Protein AF-0000000073537445 (afdb_homodimer)

pLDDT: mean 94.48, std 10.82, range [37.53, 98.94]

Solvent-accessible surface area (backbone atoms only — not comparable to full-atom values): 15632 Å² total; per-residue (Å²): 126,64,75,89,55,52,42,41,47,33,34,35,30,49,38,26,35,49,96,57,65,27,28,45,33,27,27,32,39,55,90,80,52,46,60,16,29,34,51,49,47,45,70,51,54,57,85,55,47,69,46,54,40,46,40,50,30,30,32,61,44,26,63,41,74,64,49,81,53,37,85,68,52,71,49,76,43,71,43,94,90,66,53,33,35,39,36,39,32,30,33,30,38,32,59,69,82,64,69,76,40,62,63,42,62,82,46,28,79,36,74,44,78,38,49,54,91,46,38,81,76,74,40,70,53,53,31,64,69,56,47,52,48,72,72,42,89,75,65,96,61,88,130,126,63,74,88,57,53,43,42,49,32,36,36,30,49,38,26,34,47,97,57,64,27,29,46,34,28,28,33,39,55,90,79,51,47,59,17,28,34,52,48,48,46,69,50,53,57,82,56,47,70,47,57,41,45,42,50,29,32,34,60,45,25,62,44,74,63,48,80,52,37,85,68,51,72,50,76,43,70,44,94,91,65,52,35,36,37,36,37,32,30,33,30,38,33,61,69,82,64,71,78,40,63,64,40,62,83,45,28,80,36,75,43,78,38,50,55,91,46,37,81,76,75,40,70,52,52,30,64,69,54,48,51,48,70,71,42,89,74,65,96,59,89,130

Foldseek 3Di:
DPPVQDAFEKEFEFEAEPPAQWTKWFAWPDDPRHQAIGGFITGDDPPDDSVRRRQVRQCQAWVFGWDPKDWFDWDWDQDPVRHTYIYTYIYTYGYNPDGTDGNPVNTTVDMDIDRPLCCVPPGPPHDPRVVVVNVDPGDPDDD/DPPVQDAFEKEFEFEAEPPAQWTKWFAWPDDPRHQAIGGFITGDDPPDDSVRRRQVRQCQAWVFGWDPKDWFDWDWDQDPVRHTYIYTYIYTYGYNPDGTDGNPVNTTVDMDIDRPLCCVPPGPPHDPRVVVVNVDPGDPDDD

Nearest PDB structures (foldseek):
  5gp0-assembly1_I  TM=9.012E-01  e=2.745E-15  Arabidopsis thaliana
  5wy6-assembly1_A  TM=8.910E-01  e=3.681E-15  Arabidopsis thaliana
  1sjy-assembly1_A-2  TM=8.350E-01  e=7.219E-09  Deinococcus radiodurans
  1sz3-assembly1_B  TM=7.879E-01  e=6.808E-09  Deinococcus radiodurans
  1su2-assembly1_B  TM=7.812E-01  e=1.224E-08  Deinococcus radiodurans

Organism: NCBI:txid2649997

InterPro domains:
  IPR000086 NUDIX hydrolase domain [PF00293] (8-122)
  IPR000086 NUDIX hydrolase domain [PS51462] (6-136)
  IPR015797 NUDIX hydrolase-like domain superfamily [SSF55811] (5-125)
  IPR020084 NUDIX hydrolase, conserved site [PS00893] (42-63)
  IPR020476 NUDIX hydrolase [PR00502] (37-51)
  IPR020476 NUDIX hydrolase [PR00502] (51-66)

Sequence (286 aa):
MSATERPLVGVGVLVFKEGTQQCLVGQRKGSHGGGEWALPGGHLEHGESFEECAAREVLEEAGLQLAAPQFAYAVNSVFPSGAHYVTVFVRAEVPADAQPLNCEPHKCEGWEWVEYDSIPEQCQPLFMPLAKLLDSPYRPFPQMSATERPLVGVGVLVFKEGTQQCLVGQRKGSHGGGEWALPGGHLEHGESFEECAAREVLEEAGLQLAAPQFAYAVNSVFPSGAHYVTVFVRAEVPADAQPLNCEPHKCEGWEWVEYDSIPEQCQPLFMPLAKLLDSPYRPFPQ

Structure (mmCIF, N/CA/C/O backbone):
data_AF-0000000073537445-model_v1
#
loop_
_entity.id
_entity.type
_entity.pdbx_description
1 polymer 'Nudix hydrolase domain-containing protein'
#
loop_
_atom_site.group_PDB
_atom_site.id
_atom_site.type_symbol
_atom_site.label_atom_id
_atom_site.label_alt_id
_atom_site.label_comp_id
_atom_site.label_asym_id
_atom_site.label_entity_id
_atom_site.label_seq_id
_atom_site.pdbx_PDB_ins_code
_atom_site.Cartn_x
_atom_site.Cartn_y
_atom_site.Cartn_z
_atom_site.occupancy
_atom_site.B_iso_or_equiv
_atom_site.auth_seq_id
_atom_site.auth_comp_id
_atom_site.auth_asym_id
_atom_site.auth_atom_id
_atom_site.pdbx_PDB_model_num
ATOM 1 N N . MET A 1 1 ? 20.125 8.617 3.939 1 37.84 1 MET A N 1
ATOM 2 C CA . MET A 1 1 ? 20 7.203 4.281 1 37.84 1 MET A CA 1
ATOM 3 C C . MET A 1 1 ? 20.469 6.32 3.131 1 37.84 1 MET A C 1
ATOM 5 O O . MET A 1 1 ? 20.266 6.656 1.963 1 37.84 1 MET A O 1
ATOM 9 N N . SER A 1 2 ? 21.375 5.637 3.182 1 39.75 2 SER A N 1
ATOM 10 C CA . SER A 1 2 ? 21.891 4.801 2.1 1 39.75 2 SER A CA 1
ATOM 11 C C . SER A 1 2 ? 20.766 4.008 1.438 1 39.75 2 SER A C 1
ATOM 13 O O . SER A 1 2 ? 19.766 3.68 2.082 1 39.75 2 SER A O 1
ATOM 15 N N . ALA A 1 3 ? 20.703 4.09 0.124 1 47.19 3 ALA A N 1
ATOM 16 C CA . ALA A 1 3 ? 19.828 3.301 -0.734 1 47.19 3 ALA A CA 1
ATOM 17 C C . ALA A 1 3 ? 19.547 1.928 -0.128 1 47.19 3 ALA A C 1
ATOM 19 O O . ALA A 1 3 ? 18.484 1.352 -0.335 1 47.19 3 ALA A O 1
ATOM 20 N N . THR A 1 4 ? 20.484 1.396 0.577 1 54.41 4 THR A N 1
ATOM 21 C CA . THR A 1 4 ? 20.531 0.057 1.151 1 54.41 4 THR A CA 1
ATOM 22 C C . THR A 1 4 ? 19.547 -0.062 2.314 1 54.41 4 THR A C 1
ATOM 24 O O . THR A 1 4 ? 19.25 -1.168 2.771 1 54.41 4 THR A O 1
ATOM 27 N N . GLU A 1 5 ? 18.844 1.11 2.723 1 79.31 5 GLU A N 1
ATOM 28 C CA . GLU A 1 5 ? 18.109 0.948 3.979 1 79.31 5 GLU A CA 1
ATOM 29 C C . GLU A 1 5 ? 16.656 1.39 3.832 1 79.31 5 GLU A C 1
ATOM 31 O O . GLU A 1 5 ? 16.109 2.006 4.742 1 79.31 5 GLU A O 1
ATOM 36 N N . ARG A 1 6 ? 16.109 1.104 2.588 1 90 6 ARG A N 1
ATOM 37 C CA . ARG A 1 6 ? 14.695 1.471 2.453 1 90 6 ARG A CA 1
ATOM 38 C C . ARG A 1 6 ? 13.844 0.248 2.141 1 90 6 ARG A C 1
ATOM 40 O O . ARG A 1 6 ? 14.312 -0.705 1.517 1 90 6 ARG A O 1
ATOM 47 N N . PRO A 1 7 ? 12.562 0.335 2.531 1 96.5 7 PRO A N 1
ATOM 48 C CA . PRO A 1 7 ? 11.68 -0.785 2.195 1 96.5 7 PRO A CA 1
ATOM 49 C C . PRO A 1 7 ? 11.531 -0.986 0.689 1 96.5 7 PRO A C 1
ATOM 51 O O . PRO A 1 7 ? 11.523 -0.014 -0.069 1 96.5 7 PRO A O 1
ATOM 54 N N . LEU A 1 8 ? 11.461 -2.217 0.311 1 96.44 8 LEU A N 1
ATOM 55 C CA . LEU A 1 8 ? 11.148 -2.584 -1.065 1 96.44 8 LEU A CA 1
ATOM 56 C C . LEU A 1 8 ? 9.641 -2.715 -1.262 1 96.44 8 LEU A C 1
ATOM 58 O O . LEU A 1 8 ? 8.898 -2.859 -0.291 1 96.44 8 LEU A O 1
ATOM 62 N N . VAL A 1 9 ? 9.211 -2.646 -2.521 1 98.44 9 VAL A N 1
ATOM 63 C CA . VAL A 1 9 ? 7.789 -2.779 -2.822 1 98.44 9 VAL A CA 1
ATOM 64 C C . VAL A 1 9 ? 7.562 -4.012 -3.695 1 98.44 9 VAL A C 1
ATOM 66 O O . VAL A 1 9 ? 8.172 -4.152 -4.758 1 98.44 9 VAL A O 1
ATOM 69 N N . GLY A 1 10 ? 6.75 -4.922 -3.232 1 98.31 10 GLY A N 1
ATOM 70 C CA . GLY A 1 10 ? 6.27 -6.047 -4.016 1 98.31 10 GLY A CA 1
ATOM 71 C C . GLY A 1 10 ? 4.789 -5.957 -4.34 1 98.31 10 GLY A C 1
ATOM 72 O O . GLY A 1 10 ? 4.039 -5.258 -3.654 1 98.31 10 GLY A O 1
ATOM 73 N N . VAL A 1 11 ? 4.406 -6.648 -5.379 1 98.88 11 VAL A N 1
ATOM 74 C CA . VAL A 1 11 ? 3 -6.77 -5.75 1 98.88 11 VAL A CA 1
ATOM 75 C C . VAL A 1 11 ? 2.59 -8.242 -5.746 1 98.88 11 VAL A C 1
ATOM 77 O O . VAL A 1 11 ? 3.258 -9.078 -6.352 1 98.88 11 VAL A O 1
ATOM 80 N N . GLY A 1 12 ? 1.653 -8.609 -4.934 1 98.88 12 GLY A N 1
ATOM 81 C CA . GLY A 1 12 ? 0.979 -9.891 -4.98 1 98.88 12 GLY A CA 1
ATOM 82 C C . GLY A 1 12 ? -0.387 -9.828 -5.633 1 98.88 12 GLY A C 1
ATOM 83 O O . GLY A 1 12 ? -1.13 -8.867 -5.438 1 98.88 12 GLY A O 1
ATOM 84 N N . VAL A 1 13 ? -0.73 -10.812 -6.387 1 98.94 13 VAL A N 1
ATOM 85 C CA . VAL A 1 13 ? -1.938 -10.703 -7.199 1 98.94 13 VAL A CA 1
ATOM 86 C C . VAL A 1 13 ? -2.938 -11.781 -6.785 1 98.94 13 VAL A C 1
ATOM 88 O O . VAL A 1 13 ? -2.65 -12.977 -6.887 1 98.94 13 VAL A O 1
ATOM 91 N N . LEU A 1 14 ? -4.066 -11.375 -6.309 1 98.88 14 LEU A N 1
ATOM 92 C CA . LEU A 1 14 ? -5.219 -12.25 -6.098 1 98.88 14 LEU A CA 1
ATOM 93 C C . LEU A 1 14 ? -5.953 -12.508 -7.41 1 98.88 14 LEU A C 1
ATOM 95 O O . LEU A 1 14 ? -6.777 -11.695 -7.836 1 98.88 14 LEU A O 1
ATOM 99 N N . VAL A 1 15 ? -5.652 -13.609 -8.016 1 98.88 15 VAL A N 1
ATOM 100 C CA . VAL A 1 15 ? -6.32 -13.992 -9.25 1 98.88 15 VAL A CA 1
ATOM 101 C C . VAL A 1 15 ? -7.488 -14.922 -8.938 1 98.88 15 VAL A C 1
ATOM 103 O O . VAL A 1 15 ? -7.293 -16.016 -8.422 1 98.88 15 VAL A O 1
ATOM 106 N N . PHE A 1 16 ? -8.648 -14.484 -9.336 1 98.56 16 PHE A N 1
ATOM 107 C CA . PHE A 1 16 ? -9.844 -15.281 -9.078 1 98.56 16 PHE A CA 1
ATOM 108 C C . PHE A 1 16 ? -10.414 -15.836 -10.375 1 98.56 16 PHE A C 1
ATOM 110 O O . PHE A 1 16 ? -10.414 -15.156 -11.406 1 98.56 16 PHE A O 1
ATOM 117 N N . LYS A 1 17 ? -10.867 -17.016 -10.25 1 97.06 17 LYS A N 1
ATOM 118 C CA . LYS A 1 17 ? -11.625 -17.625 -11.336 1 97.06 17 LYS A CA 1
ATOM 119 C C . LYS A 1 17 ? -13.047 -17.062 -11.398 1 97.06 17 LYS A C 1
ATOM 121 O O . LYS A 1 17 ? -13.781 -17.125 -10.406 1 97.06 17 LYS A O 1
ATOM 126 N N . GLU A 1 18 ? -13.375 -16.562 -12.586 1 96.38 18 GLU A N 1
ATOM 127 C CA . GLU A 1 18 ? -14.688 -15.945 -12.75 1 96.38 18 GLU A CA 1
ATOM 128 C C . GLU A 1 18 ? -15.805 -16.875 -12.297 1 96.38 18 GLU A C 1
ATOM 130 O O . GLU A 1 18 ? -15.797 -18.062 -12.625 1 96.38 18 GLU A O 1
ATOM 135 N N . GLY A 1 19 ? -16.75 -16.281 -11.508 1 95.5 19 GLY A N 1
ATOM 136 C CA . GLY A 1 19 ? -17.906 -17.031 -11.07 1 95.5 19 GLY A CA 1
ATOM 137 C C . GLY A 1 19 ? -17.641 -17.891 -9.844 1 95.5 19 GLY A C 1
ATOM 138 O O . GLY A 1 19 ? -18.531 -18.609 -9.383 1 95.5 19 GLY A O 1
ATOM 139 N N . THR A 1 20 ? -16.422 -17.875 -9.336 1 96.88 20 THR A N 1
ATOM 140 C CA . THR A 1 20 ? -16.078 -18.656 -8.156 1 96.88 20 THR A CA 1
ATOM 141 C C . THR A 1 20 ? -15.359 -17.781 -7.129 1 96.88 20 THR A C 1
ATOM 143 O O . THR A 1 20 ? -15.148 -16.594 -7.359 1 96.88 20 THR A O 1
ATOM 146 N N . GLN A 1 21 ? -15.062 -18.344 -6.008 1 97.88 21 GLN A N 1
ATOM 147 C CA . GLN A 1 21 ? -14.25 -17.688 -4.988 1 97.88 21 GLN A CA 1
ATOM 148 C C . GLN A 1 21 ? -12.875 -18.344 -4.871 1 97.88 21 GLN A C 1
ATOM 150 O O . GLN A 1 21 ? -12.242 -18.297 -3.816 1 97.88 21 GLN A O 1
ATOM 155 N N . GLN A 1 22 ? -12.531 -19.078 -5.918 1 98.31 22 GLN A N 1
ATOM 156 C CA . GLN A 1 22 ? -11.234 -19.75 -5.953 1 98.31 22 GLN A CA 1
ATOM 157 C C . GLN A 1 22 ? -10.125 -18.797 -6.352 1 98.31 22 GLN A C 1
ATOM 159 O O . GLN A 1 22 ? -10.258 -18.047 -7.328 1 98.31 22 GLN A O 1
ATOM 164 N N . CYS A 1 23 ? -9.086 -18.828 -5.648 1 98.75 23 CYS A N 1
ATOM 165 C CA . CYS A 1 23 ? -7.922 -17.969 -5.852 1 98.75 23 CYS A CA 1
ATOM 166 C C . CYS A 1 23 ? -6.715 -18.781 -6.281 1 98.75 23 CYS A C 1
ATOM 168 O O . CYS A 1 23 ? -6.512 -19.906 -5.801 1 98.75 23 CYS A O 1
ATOM 170 N N . LEU A 1 24 ? -5.918 -18.234 -7.168 1 98.88 24 LEU A N 1
ATOM 171 C CA . LEU A 1 24 ? -4.723 -18.906 -7.66 1 98.88 24 LEU A CA 1
ATOM 172 C C . LEU A 1 24 ? -3.584 -18.797 -6.652 1 98.88 24 LEU A C 1
ATOM 174 O O . LEU A 1 24 ? -3.182 -17.688 -6.277 1 98.88 24 LEU A O 1
ATOM 178 N N . VAL A 1 25 ? -3.111 -19.922 -6.16 1 98.81 25 VAL A N 1
ATOM 179 C CA . VAL A 1 25 ? -1.973 -19.953 -5.25 1 98.81 25 VAL A CA 1
ATOM 180 C C . VAL A 1 25 ? -0.969 -21 -5.703 1 98.81 25 VAL A C 1
ATOM 182 O O . VAL A 1 25 ? -1.324 -21.938 -6.43 1 98.81 25 VAL A O 1
ATOM 185 N N . GLY A 1 26 ? 0.282 -20.766 -5.387 1 98.19 26 GLY A N 1
ATOM 186 C CA . GLY A 1 26 ? 1.356 -21.703 -5.684 1 98.19 26 GLY A CA 1
ATOM 187 C C . GLY A 1 26 ? 2.381 -21.812 -4.57 1 98.19 26 GLY A C 1
ATOM 188 O O . GLY A 1 26 ? 2.402 -20.984 -3.656 1 98.19 26 GLY A O 1
ATOM 189 N N . GLN A 1 27 ? 3.182 -22.844 -4.641 1 96.94 27 GLN A N 1
ATOM 190 C CA . GLN A 1 27 ? 4.23 -23.047 -3.646 1 96.94 27 GLN A CA 1
ATOM 191 C C . GLN A 1 27 ? 5.586 -22.594 -4.18 1 96.94 27 GLN A C 1
ATOM 193 O O . GLN A 1 27 ? 6.012 -23.031 -5.25 1 96.94 27 GLN A O 1
ATOM 198 N N . ARG A 1 28 ? 6.18 -21.672 -3.381 1 96 28 ARG A N 1
ATOM 199 C CA . ARG A 1 28 ? 7.504 -21.172 -3.74 1 96 28 ARG A CA 1
ATOM 200 C C . ARG A 1 28 ? 8.547 -22.281 -3.674 1 96 28 ARG A C 1
ATOM 202 O O . ARG A 1 28 ? 8.461 -23.172 -2.82 1 96 28 ARG A O 1
ATOM 209 N N . LYS A 1 29 ? 9.586 -22.125 -4.594 1 92.44 29 LYS A N 1
ATOM 210 C CA . LYS A 1 29 ? 10.773 -22.969 -4.547 1 92.44 29 LYS A CA 1
ATOM 211 C C . LYS A 1 29 ? 12 -22.172 -4.109 1 92.44 29 LYS A C 1
ATOM 213 O O . LYS A 1 29 ? 12.047 -20.953 -4.281 1 92.44 29 LYS A O 1
ATOM 218 N N . GLY A 1 30 ? 12.93 -22.891 -3.453 1 77.81 30 GLY A N 1
ATOM 219 C CA . GLY A 1 30 ? 14.219 -22.297 -3.16 1 77.81 30 GLY A CA 1
ATOM 220 C C . GLY A 1 30 ? 14.406 -21.984 -1.688 1 77.81 30 GLY A C 1
ATOM 221 O O . GLY A 1 30 ? 13.609 -22.391 -0.85 1 77.81 30 GLY A O 1
ATOM 222 N N . SER A 1 31 ? 15.539 -21.359 -1.471 1 61.44 31 SER A N 1
ATOM 223 C CA . SER A 1 31 ? 16.078 -21.203 -0.121 1 61.44 31 SER A CA 1
ATOM 224 C C . SER A 1 31 ? 15.25 -20.203 0.687 1 61.44 31 SER A C 1
ATOM 226 O O . SER A 1 31 ? 15.148 -20.328 1.909 1 61.44 31 SER A O 1
ATOM 228 N N . HIS A 1 32 ? 14.703 -19.281 -0.038 1 61.44 32 HIS A N 1
ATOM 229 C CA . HIS A 1 32 ? 13.953 -18.297 0.727 1 61.44 32 HIS A CA 1
ATOM 230 C C . HIS A 1 32 ? 12.453 -18.531 0.614 1 61.44 32 HIS A C 1
ATOM 232 O O . HIS A 1 32 ? 11.844 -18.203 -0.41 1 61.44 32 HIS A O 1
ATOM 238 N N . GLY A 1 33 ? 11.961 -19.312 1.509 1 64.38 33 GLY A N 1
ATOM 239 C CA . GLY A 1 33 ? 10.531 -19.578 1.586 1 64.38 33 GLY A CA 1
ATOM 240 C C . GLY A 1 33 ? 10.133 -20.875 0.908 1 64.38 33 GLY A C 1
ATOM 241 O O . GLY A 1 33 ? 9.016 -21 0.411 1 64.38 33 GLY A O 1
ATOM 242 N N . GLY A 1 34 ? 11.172 -21.562 0.655 1 78.88 34 GLY A N 1
ATOM 243 C CA . GLY A 1 34 ? 10.867 -22.859 0.056 1 78.88 34 GLY A CA 1
ATOM 244 C C . GLY A 1 34 ? 9.734 -23.578 0.757 1 78.88 34 GLY A C 1
ATOM 245 O O . GLY A 1 34 ? 9.672 -23.594 1.988 1 78.88 34 GLY A O 1
ATOM 246 N N . GLY A 1 35 ? 8.688 -23.969 -0.147 1 92.06 35 GLY A N 1
ATOM 247 C CA . GLY A 1 35 ? 7.551 -24.719 0.354 1 92.06 35 GLY A CA 1
ATOM 248 C C . GLY A 1 35 ? 6.402 -23.844 0.797 1 92.06 35 GLY A C 1
ATOM 249 O O . GLY A 1 35 ? 5.289 -24.328 1.018 1 92.06 35 GLY A O 1
ATOM 250 N N . GLU A 1 36 ? 6.66 -22.531 0.902 1 96.5 36 GLU A N 1
ATOM 251 C CA . GLU A 1 36 ? 5.605 -21.625 1.352 1 96.5 36 GLU A CA 1
ATOM 252 C C . GLU A 1 36 ? 4.621 -21.328 0.227 1 96.5 36 GLU A C 1
ATOM 254 O O . GLU A 1 36 ? 5.02 -21.156 -0.926 1 96.5 36 GLU A O 1
ATOM 259 N N . TRP A 1 37 ? 3.369 -21.312 0.591 1 98.25 37 TRP A N 1
ATOM 260 C CA . TRP A 1 37 ? 2.32 -20.938 -0.358 1 98.25 37 TRP A CA 1
ATOM 261 C C . TRP A 1 37 ? 2.252 -19.438 -0.542 1 98.25 37 TRP A C 1
ATOM 263 O O . TRP A 1 37 ? 2.299 -18.672 0.433 1 98.25 37 TRP A O 1
ATOM 273 N N . ALA A 1 38 ? 2.203 -19.047 -1.814 1 98.19 38 ALA A N 1
ATOM 274 C CA . ALA A 1 38 ? 2.209 -17.625 -2.148 1 98.19 38 ALA A CA 1
ATOM 275 C C . ALA A 1 38 ? 1.304 -17.344 -3.344 1 98.19 38 ALA A C 1
ATOM 277 O O . ALA A 1 38 ? 0.831 -18.266 -4.008 1 98.19 38 ALA A O 1
ATOM 278 N N . LEU A 1 39 ? 1.024 -16.109 -3.566 1 98.81 39 LEU A N 1
ATOM 279 C CA . LEU A 1 39 ? 0.362 -15.625 -4.77 1 98.81 39 LEU A CA 1
ATOM 280 C C . LEU A 1 39 ? 1.378 -15.336 -5.871 1 98.81 39 LEU A C 1
ATOM 282 O O . LEU A 1 39 ? 2.557 -15.109 -5.59 1 98.81 39 LEU A O 1
ATOM 286 N N . PRO A 1 40 ? 0.943 -15.414 -7.141 1 98.75 40 PRO A N 1
ATOM 287 C CA . PRO A 1 40 ? 1.828 -14.828 -8.148 1 98.75 40 PRO A CA 1
ATOM 288 C C . PRO A 1 40 ? 2.145 -13.359 -7.867 1 98.75 40 PRO A C 1
ATOM 290 O O . PRO A 1 40 ? 1.324 -12.648 -7.281 1 98.75 40 PRO A O 1
ATOM 293 N N . GLY A 1 41 ? 3.26 -12.945 -8.25 1 98.5 41 GLY A N 1
ATOM 294 C CA . GLY A 1 41 ? 3.658 -11.562 -8 1 98.5 41 GLY A CA 1
ATOM 295 C C . GLY A 1 41 ? 5.152 -11.344 -8.141 1 98.5 41 GLY A C 1
ATOM 296 O O . GLY A 1 41 ? 5.879 -12.234 -8.578 1 98.5 41 GLY A O 1
ATOM 297 N N . GLY A 1 42 ? 5.629 -10.156 -7.832 1 98 42 GLY A N 1
ATOM 298 C CA . GLY A 1 42 ? 7.023 -9.75 -7.938 1 98 42 GLY A CA 1
ATOM 299 C 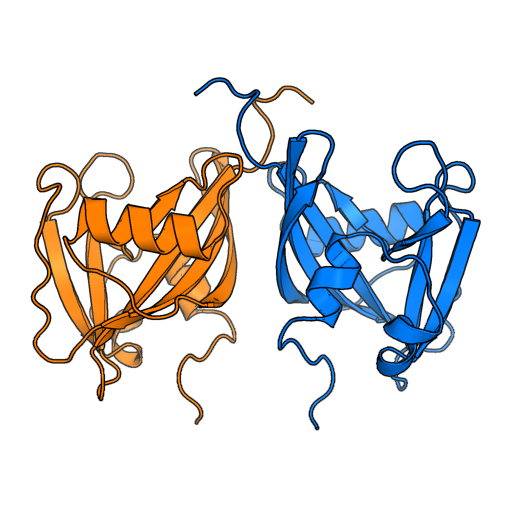C . GLY A 1 42 ? 7.254 -8.297 -7.562 1 98 42 GLY A C 1
ATOM 300 O O . GLY A 1 42 ? 6.348 -7.629 -7.062 1 98 42 GLY A O 1
ATOM 301 N N . HIS A 1 43 ? 8.391 -7.879 -7.785 1 98.06 43 HIS A N 1
ATOM 302 C CA . HIS A 1 43 ? 8.75 -6.512 -7.441 1 98.06 43 HIS A CA 1
ATOM 303 C C . HIS A 1 43 ? 8.078 -5.512 -8.375 1 98.06 43 HIS A C 1
ATOM 305 O O . HIS A 1 43 ? 7.992 -5.742 -9.586 1 98.06 43 HIS A O 1
ATOM 311 N N . LEU A 1 44 ? 7.648 -4.391 -7.797 1 98.38 44 LEU A N 1
ATOM 312 C CA . LEU A 1 44 ? 7.184 -3.252 -8.586 1 98.38 44 LEU A CA 1
ATOM 313 C C . LEU A 1 44 ? 8.359 -2.535 -9.242 1 98.38 44 LEU A C 1
ATOM 315 O O . LEU A 1 44 ? 9.297 -2.117 -8.562 1 98.38 44 LEU A O 1
ATOM 319 N N . GLU A 1 45 ? 8.336 -2.43 -10.547 1 97.38 45 GLU A N 1
ATOM 320 C CA . GLU A 1 45 ? 9.398 -1.731 -11.266 1 97.38 45 GLU A CA 1
ATOM 321 C C . GLU A 1 45 ? 9.125 -0.233 -11.344 1 97.38 45 GLU A C 1
ATOM 323 O O . GLU A 1 45 ? 7.965 0.192 -11.312 1 97.38 45 GLU A O 1
ATOM 328 N N . HIS A 1 46 ? 10.156 0.45 -11.461 1 97.12 46 HIS A N 1
ATOM 329 C CA . HIS A 1 46 ? 10.031 1.9 -11.539 1 97.12 46 HIS A CA 1
ATOM 330 C C . HIS A 1 46 ? 9.125 2.309 -12.695 1 97.12 46 HIS A C 1
ATOM 332 O O . HIS A 1 46 ? 9.273 1.81 -13.812 1 97.12 46 HIS A O 1
ATOM 338 N N . GLY A 1 47 ? 8.164 3.227 -12.414 1 97.12 47 GLY A N 1
ATOM 339 C CA . GLY A 1 47 ? 7.297 3.785 -13.438 1 97.12 47 GLY A CA 1
ATOM 340 C C . GLY A 1 47 ? 6.055 2.953 -13.688 1 97.12 47 GLY A C 1
ATOM 341 O O . GLY A 1 47 ? 5.133 3.396 -14.375 1 97.12 47 GLY A O 1
ATOM 342 N N . GLU A 1 48 ? 5.953 1.771 -13.094 1 97.44 48 GLU A N 1
ATOM 343 C CA . GLU A 1 48 ? 4.82 0.869 -13.289 1 97.44 48 GLU A CA 1
ATOM 344 C C . GLU A 1 48 ? 3.674 1.213 -12.344 1 97.44 48 GLU A C 1
ATOM 346 O O . GLU A 1 48 ? 3.904 1.59 -11.188 1 97.44 48 GLU A O 1
ATOM 351 N N . SER A 1 49 ? 2.447 1.118 -12.875 1 98.12 49 SER A N 1
ATOM 352 C CA . SER A 1 49 ? 1.301 1.1 -11.969 1 98.12 49 SER A CA 1
ATOM 353 C C . SER A 1 49 ? 1.162 -0.254 -11.281 1 98.12 49 SER A C 1
ATOM 355 O O . SER A 1 49 ? 1.799 -1.229 -11.68 1 98.12 49 SER A O 1
ATOM 357 N N . PHE A 1 50 ? 0.374 -0.328 -10.234 1 98.75 50 PHE A N 1
ATOM 358 C CA . PHE A 1 50 ? 0.079 -1.604 -9.594 1 98.75 50 PHE A CA 1
ATOM 359 C C . PHE A 1 50 ? -0.492 -2.596 -10.602 1 98.75 50 PHE A C 1
ATOM 361 O O . PHE A 1 50 ? -0.089 -3.76 -10.633 1 98.75 50 PHE A O 1
ATOM 368 N N . GLU A 1 51 ? -1.401 -2.088 -11.43 1 98.62 51 GLU A N 1
ATOM 369 C CA . GLU A 1 51 ? -2.111 -2.914 -12.398 1 98.62 51 GLU A CA 1
ATOM 370 C C . GLU A 1 51 ? -1.16 -3.461 -13.461 1 98.62 51 GLU A C 1
ATOM 372 O O . GLU A 1 51 ? -1.245 -4.633 -13.828 1 98.62 51 GLU A O 1
ATOM 377 N N . GLU A 1 52 ? -0.302 -2.605 -13.961 1 98.31 52 GLU A N 1
ATOM 378 C CA . GLU A 1 52 ? 0.687 -3.029 -14.953 1 98.31 52 GLU A CA 1
ATOM 379 C C . GLU A 1 52 ? 1.605 -4.105 -14.383 1 98.31 52 GLU A C 1
ATOM 381 O O . GLU A 1 52 ? 1.906 -5.094 -15.062 1 98.31 52 GLU A O 1
ATOM 386 N N . CYS A 1 53 ? 2.096 -3.91 -13.164 1 98.56 53 CYS A N 1
ATOM 387 C CA . CYS A 1 53 ? 2.951 -4.895 -12.516 1 98.56 53 CYS A CA 1
ATOM 388 C C . CYS A 1 53 ? 2.219 -6.219 -12.336 1 98.56 53 CYS A C 1
ATOM 390 O O . CYS A 1 53 ? 2.768 -7.285 -12.633 1 98.56 53 CYS A O 1
ATOM 392 N N . ALA A 1 54 ? 0.942 -6.152 -11.852 1 98.88 54 ALA A N 1
ATOM 393 C CA . ALA A 1 54 ? 0.135 -7.352 -11.664 1 98.88 54 ALA A CA 1
ATOM 394 C C . ALA A 1 54 ? -0.002 -8.141 -12.961 1 98.88 54 ALA A C 1
ATOM 396 O O . ALA A 1 54 ? 0.24 -9.344 -12.992 1 98.88 54 ALA A O 1
ATOM 397 N N . ALA A 1 55 ? -0.361 -7.398 -14 1 98.69 55 ALA A N 1
ATOM 398 C CA . ALA A 1 55 ? -0.55 -8.039 -15.305 1 98.69 55 ALA A CA 1
ATOM 399 C C . ALA A 1 55 ? 0.748 -8.672 -15.797 1 98.69 55 ALA A C 1
ATOM 401 O O . ALA A 1 55 ? 0.747 -9.805 -16.281 1 98.69 55 ALA A O 1
ATOM 402 N N . ARG A 1 56 ? 1.854 -7.938 -15.703 1 98.62 56 ARG A N 1
ATOM 403 C CA . ARG A 1 56 ? 3.15 -8.43 -16.156 1 98.62 56 ARG A CA 1
ATOM 404 C C . ARG A 1 56 ? 3.561 -9.68 -15.375 1 98.62 56 ARG A C 1
ATOM 406 O O . ARG A 1 56 ? 3.918 -10.695 -15.977 1 98.62 56 ARG A O 1
ATOM 413 N N . GLU A 1 57 ? 3.51 -9.664 -14.062 1 98.69 57 GLU A N 1
ATOM 414 C CA . GLU A 1 57 ? 3.973 -10.758 -13.211 1 98.69 57 GLU A CA 1
ATOM 415 C C . GLU A 1 57 ? 3.129 -12.008 -13.422 1 98.69 57 GLU A C 1
ATOM 417 O O . GLU A 1 57 ? 3.658 -13.125 -13.453 1 98.69 57 GLU A O 1
ATOM 422 N N . VAL A 1 58 ? 1.788 -11.898 -13.539 1 98.88 58 VAL A N 1
ATOM 423 C CA . VAL A 1 58 ? 0.913 -13.055 -13.695 1 98.88 58 VAL A CA 1
ATOM 424 C C . VAL A 1 58 ? 1.136 -13.688 -15.07 1 98.88 58 VAL A C 1
ATOM 426 O O . VAL A 1 58 ? 1.146 -14.914 -15.195 1 98.88 58 VAL A O 1
ATOM 429 N N . LEU A 1 59 ? 1.337 -12.805 -16.047 1 98.75 59 LEU A N 1
ATOM 430 C CA . LEU A 1 59 ? 1.655 -13.336 -17.375 1 98.75 59 LEU A CA 1
ATOM 431 C C . LEU A 1 59 ? 2.982 -14.086 -17.344 1 98.75 59 LEU A C 1
ATOM 433 O O . LEU A 1 59 ? 3.08 -15.195 -17.875 1 98.75 59 LEU A O 1
ATOM 437 N N . GLU A 1 60 ? 3.992 -13.516 -16.75 1 98.69 60 GLU A N 1
ATOM 438 C CA . GLU A 1 60 ? 5.332 -14.086 -16.703 1 98.69 60 GLU A CA 1
ATOM 439 C C . GLU A 1 60 ? 5.336 -15.391 -15.898 1 98.69 60 GLU A C 1
ATOM 441 O O . GLU A 1 60 ? 6.027 -16.344 -16.266 1 98.69 60 GLU A O 1
ATOM 446 N N . GLU A 1 61 ? 4.594 -15.508 -14.836 1 98.69 61 GLU A N 1
ATOM 447 C CA . GLU A 1 61 ? 4.73 -16.609 -13.898 1 98.69 61 GLU A CA 1
ATOM 448 C C . GLU A 1 61 ? 3.684 -17.703 -14.164 1 98.69 61 GLU A C 1
ATOM 450 O O . GLU A 1 61 ? 3.932 -18.875 -13.93 1 98.69 61 GLU A O 1
ATOM 455 N N . ALA A 1 62 ? 2.438 -17.344 -14.648 1 98.75 62 ALA A N 1
ATOM 456 C CA . ALA A 1 62 ? 1.335 -18.297 -14.711 1 98.75 62 ALA A CA 1
ATOM 457 C C . ALA A 1 62 ? 0.71 -18.328 -16.094 1 98.75 62 ALA A C 1
ATOM 459 O O . ALA A 1 62 ? -0.24 -19.062 -16.344 1 98.75 62 ALA A O 1
ATOM 460 N N . GLY A 1 63 ? 1.15 -17.422 -17.016 1 98.69 63 GLY A N 1
ATOM 461 C CA . GLY A 1 63 ? 0.688 -17.422 -18.406 1 98.69 63 GLY A CA 1
ATOM 462 C C . GLY A 1 63 ? -0.739 -16.922 -18.547 1 98.69 63 GLY A C 1
ATOM 463 O O . GLY A 1 63 ? -1.42 -17.266 -19.516 1 98.69 63 GLY A O 1
ATOM 464 N N . LEU A 1 64 ? -1.223 -16.203 -17.594 1 98.69 64 LEU A N 1
ATOM 465 C CA . LEU A 1 64 ? -2.604 -15.742 -17.625 1 98.69 64 LEU A CA 1
ATOM 466 C C . LEU A 1 64 ? -2.666 -14.242 -17.922 1 98.69 64 LEU A C 1
ATOM 468 O O . LEU A 1 64 ? -1.818 -13.484 -17.453 1 98.69 64 LEU A O 1
ATOM 472 N N . GLN A 1 65 ? -3.697 -13.852 -18.625 1 97.81 65 GLN A N 1
ATOM 473 C CA . GLN A 1 65 ? -3.996 -12.445 -18.859 1 97.81 65 GLN A CA 1
ATOM 474 C C . GLN A 1 65 ? -5.094 -11.953 -17.922 1 97.81 65 GLN A C 1
ATOM 476 O O . GLN A 1 65 ? -6.145 -12.586 -17.797 1 97.81 65 GLN A O 1
ATOM 481 N N . LEU A 1 66 ? -4.836 -10.891 -17.281 1 97.5 66 LEU A N 1
ATOM 482 C CA . LEU A 1 66 ? -5.781 -10.359 -16.312 1 97.5 66 LEU A CA 1
ATOM 483 C C . LEU A 1 66 ? -6.742 -9.375 -16.969 1 97.5 66 LEU A C 1
ATOM 485 O O . LEU A 1 66 ? -6.348 -8.609 -17.844 1 97.5 66 LEU A O 1
ATOM 489 N N . ALA A 1 67 ? -7.926 -9.469 -16.438 1 88.88 67 ALA A N 1
ATOM 490 C CA . ALA A 1 67 ? -8.93 -8.484 -16.828 1 88.88 67 ALA A CA 1
ATOM 491 C C . ALA A 1 67 ? -9.109 -7.43 -15.734 1 88.88 67 ALA A C 1
ATOM 493 O O . ALA A 1 67 ? -9.422 -7.758 -14.594 1 88.88 67 ALA A O 1
ATOM 494 N N . ALA A 1 68 ? -8.852 -6.141 -15.984 1 92.81 68 ALA A N 1
ATOM 495 C CA . ALA A 1 68 ? -9.188 -4.984 -15.148 1 92.81 68 ALA A CA 1
ATOM 496 C C . ALA A 1 68 ? -8.617 -5.133 -13.75 1 92.81 68 ALA A C 1
ATOM 498 O O . ALA A 1 68 ? -9.352 -5.109 -12.758 1 92.81 68 ALA A O 1
ATOM 499 N N . PRO A 1 69 ? -7.332 -5.426 -13.539 1 98.06 69 PRO A N 1
ATOM 500 C CA . PRO A 1 69 ? -6.746 -5.488 -12.195 1 98.06 69 PRO A CA 1
ATOM 501 C C . PRO A 1 69 ? -7.02 -4.23 -11.375 1 98.06 69 PRO A C 1
ATOM 503 O O . PRO A 1 69 ? -7.07 -3.129 -11.922 1 98.06 69 PRO A O 1
ATOM 506 N N . GLN A 1 70 ? -7.254 -4.414 -10.078 1 97.75 70 GLN A N 1
ATOM 507 C CA . GLN A 1 70 ? -7.539 -3.291 -9.188 1 97.75 70 GLN A CA 1
ATOM 508 C C . GLN A 1 70 ? -6.82 -3.455 -7.852 1 97.75 70 GLN A C 1
ATOM 510 O O . GLN A 1 70 ? -6.656 -4.574 -7.359 1 97.75 70 GLN A O 1
ATOM 515 N N . PHE A 1 71 ? -6.539 -2.389 -7.281 1 98.75 71 PHE A N 1
ATOM 516 C CA . PHE A 1 71 ? -5.949 -2.395 -5.949 1 98.75 71 PHE A CA 1
ATOM 517 C C . PHE A 1 71 ? -6.867 -3.102 -4.957 1 98.75 71 PHE A C 1
ATOM 519 O O . PHE A 1 71 ? -8.086 -2.916 -4.984 1 98.75 71 PHE A O 1
ATOM 526 N N . ALA A 1 72 ? -6.258 -3.912 -4.105 1 98.56 72 ALA A N 1
ATOM 527 C CA . ALA A 1 72 ? -7.031 -4.637 -3.098 1 98.56 72 ALA A CA 1
ATOM 528 C C . ALA A 1 72 ? -6.637 -4.203 -1.688 1 98.56 72 ALA A C 1
ATOM 530 O O . ALA A 1 72 ? -7.48 -3.744 -0.916 1 98.56 72 ALA A O 1
ATOM 531 N N . TYR A 1 73 ? -5.395 -4.32 -1.311 1 98.75 73 TYR A N 1
ATOM 532 C CA . TYR A 1 73 ? -4.898 -4.105 0.045 1 98.75 73 TYR A CA 1
ATOM 533 C C . TYR A 1 73 ? -3.381 -3.975 0.056 1 98.75 73 TYR A C 1
ATOM 535 O O . TYR A 1 73 ? -2.729 -4.16 -0.974 1 98.75 73 TYR A O 1
ATOM 543 N N . ALA A 1 74 ? -2.777 -3.6 1.159 1 98.94 74 ALA A N 1
ATOM 544 C CA . ALA A 1 74 ? -1.325 -3.611 1.317 1 98.94 74 ALA A CA 1
ATOM 545 C C . ALA A 1 74 ? -0.931 -4.023 2.732 1 98.94 74 ALA A C 1
ATOM 547 O O . ALA A 1 74 ? -1.655 -3.742 3.691 1 98.94 74 ALA A O 1
ATOM 548 N N . VAL A 1 75 ? 0.178 -4.699 2.812 1 98.88 75 VAL A N 1
ATOM 549 C CA . VAL A 1 75 ? 0.684 -5.105 4.121 1 98.88 75 VAL A CA 1
ATOM 550 C C . VAL A 1 75 ? 2.158 -4.73 4.242 1 98.88 75 VAL A C 1
ATOM 552 O O . VAL A 1 75 ? 2.828 -4.48 3.238 1 98.88 75 VAL A O 1
ATOM 555 N N . ASN A 1 76 ? 2.607 -4.617 5.43 1 98.75 76 ASN A N 1
ATOM 556 C CA . ASN A 1 76 ? 3.982 -4.352 5.844 1 98.75 76 ASN A CA 1
ATOM 557 C C . ASN A 1 76 ? 4.66 -5.609 6.379 1 98.75 76 ASN A C 1
ATOM 559 O O . ASN A 1 76 ? 4.188 -6.207 7.352 1 98.75 76 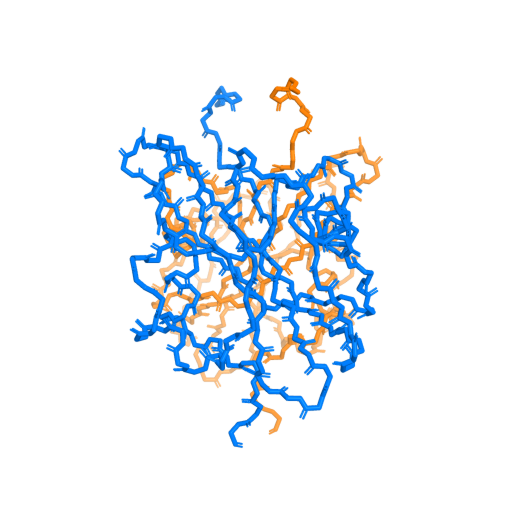ASN A O 1
ATOM 563 N N . SER A 1 77 ? 5.793 -6.004 5.773 1 98.06 77 SER A N 1
ATOM 564 C CA . SER A 1 77 ? 6.465 -7.227 6.203 1 98.06 77 SER A CA 1
ATOM 565 C C . SER A 1 77 ? 7.953 -6.984 6.445 1 98.06 77 SER A C 1
ATOM 567 O O . SER A 1 77 ? 8.68 -6.586 5.531 1 98.06 77 SER A O 1
ATOM 569 N N . VAL A 1 78 ? 8.391 -7.23 7.617 1 96.88 78 VAL A N 1
ATOM 570 C CA . VAL A 1 78 ? 9.812 -7.309 7.941 1 96.88 78 VAL A CA 1
ATOM 571 C C . VAL A 1 78 ? 10.211 -8.766 8.164 1 96.88 78 VAL A C 1
ATOM 573 O O . VAL A 1 78 ? 9.805 -9.383 9.156 1 96.88 78 VAL A O 1
ATOM 576 N N . PHE A 1 79 ? 11.023 -9.266 7.301 1 95.06 79 PHE A N 1
ATOM 577 C CA . PHE A 1 79 ? 11.438 -10.664 7.348 1 95.06 79 PHE A CA 1
ATOM 578 C C . PHE A 1 79 ? 12.547 -10.867 8.367 1 95.06 79 PHE A C 1
ATOM 580 O O . PHE A 1 79 ? 13.297 -9.938 8.664 1 95.06 79 PHE A O 1
ATOM 587 N N . PRO A 1 80 ? 12.664 -12.086 8.867 1 91.94 80 PRO A N 1
ATOM 588 C CA . PRO A 1 80 ? 13.742 -12.375 9.812 1 91.94 80 PRO A CA 1
ATOM 589 C C . PRO A 1 80 ? 15.125 -12.047 9.242 1 91.94 80 PRO A C 1
ATOM 591 O O . PRO A 1 80 ? 16.047 -11.703 10 1 91.94 80 PRO A O 1
ATOM 594 N N . SER A 1 81 ? 15.344 -12.109 7.973 1 90.81 81 SER A N 1
ATOM 595 C CA . SER A 1 81 ? 16.609 -11.797 7.305 1 90.81 81 SER A CA 1
ATOM 596 C C . SER A 1 81 ? 16.938 -10.312 7.414 1 90.81 81 SER A C 1
ATOM 598 O O . SER A 1 81 ? 18.062 -9.898 7.145 1 90.81 81 SER A O 1
ATOM 600 N N . GLY A 1 82 ? 15.852 -9.547 7.777 1 92.75 82 GLY A N 1
ATOM 601 C CA . GLY A 1 82 ? 16.047 -8.109 7.852 1 92.75 82 GLY A CA 1
ATOM 602 C C . GLY A 1 82 ? 15.453 -7.363 6.668 1 92.75 82 GLY A C 1
ATOM 603 O O . GLY A 1 82 ? 15.352 -6.137 6.691 1 92.75 82 GLY A O 1
ATOM 604 N N . ALA A 1 83 ? 15.086 -8.133 5.645 1 94.88 83 ALA A N 1
ATOM 605 C CA . ALA A 1 83 ? 14.469 -7.492 4.484 1 94.88 83 ALA A CA 1
ATOM 606 C C . ALA A 1 83 ? 13.117 -6.883 4.852 1 94.88 83 ALA A C 1
ATOM 608 O O . ALA A 1 83 ? 12.344 -7.48 5.602 1 94.88 83 ALA A O 1
ATOM 609 N N . HIS A 1 84 ? 12.812 -5.738 4.355 1 97.5 84 HIS A N 1
ATOM 610 C CA . HIS A 1 84 ? 11.562 -5.031 4.598 1 97.5 84 HIS A CA 1
ATOM 611 C C . HIS A 1 84 ? 10.797 -4.793 3.297 1 97.5 84 HIS A C 1
ATOM 613 O O . HIS A 1 84 ? 11.32 -4.164 2.375 1 97.5 84 HIS A O 1
ATOM 619 N N . TYR A 1 85 ? 9.562 -5.332 3.264 1 97.94 85 TYR A N 1
ATOM 620 C CA . TYR A 1 85 ? 8.727 -5.191 2.074 1 97.94 85 TYR A CA 1
ATOM 621 C C . TYR A 1 85 ? 7.383 -4.57 2.42 1 97.94 85 TYR A C 1
ATOM 623 O O . TYR A 1 85 ? 6.77 -4.918 3.434 1 97.94 85 TYR A O 1
ATOM 631 N N . VAL A 1 86 ? 7.012 -3.623 1.643 1 98.81 86 VAL A N 1
ATOM 632 C CA . VAL A 1 86 ? 5.598 -3.301 1.49 1 98.81 86 VAL A CA 1
ATOM 633 C C . VAL A 1 86 ? 5.016 -4.078 0.313 1 98.81 86 VAL A C 1
ATOM 635 O O . VAL A 1 86 ? 5.453 -3.918 -0.827 1 98.81 86 VAL A O 1
ATOM 638 N N . THR A 1 87 ? 4.074 -4.961 0.59 1 98.88 87 THR A N 1
ATOM 639 C CA . THR A 1 87 ? 3.436 -5.738 -0.469 1 98.88 87 THR A CA 1
ATOM 640 C C . THR A 1 87 ? 2.047 -5.188 -0.78 1 98.88 87 THR A C 1
ATOM 642 O O . THR A 1 87 ? 1.182 -5.141 0.096 1 98.88 87 THR A O 1
ATOM 645 N N . VAL A 1 88 ? 1.894 -4.742 -1.975 1 98.94 88 VAL A N 1
ATOM 646 C CA . VAL A 1 88 ? 0.6 -4.305 -2.486 1 98.94 88 VAL A CA 1
ATOM 647 C C . VAL A 1 88 ? -0.121 -5.477 -3.146 1 98.94 88 VAL A C 1
ATOM 649 O O . VAL A 1 88 ? 0.454 -6.176 -3.984 1 98.94 88 VAL A O 1
ATOM 652 N N . PHE A 1 89 ? -1.35 -5.707 -2.73 1 98.94 89 PHE A N 1
ATOM 653 C CA . PHE A 1 89 ? -2.152 -6.758 -3.344 1 98.94 89 PHE A CA 1
ATOM 654 C C . PHE A 1 89 ? -3.109 -6.176 -4.379 1 98.94 89 PHE A C 1
ATOM 656 O O . PHE A 1 89 ? -3.777 -5.176 -4.117 1 98.94 89 PHE A O 1
ATOM 663 N N . VAL A 1 90 ? -3.127 -6.75 -5.484 1 98.88 90 VAL A N 1
ATOM 664 C CA . VAL A 1 90 ? -4.012 -6.422 -6.594 1 98.88 90 VAL A CA 1
ATOM 665 C C . VAL A 1 90 ? -4.953 -7.594 -6.871 1 98.88 90 VAL A C 1
ATOM 667 O O . VAL A 1 90 ? -4.527 -8.75 -6.863 1 98.88 90 VAL A O 1
ATOM 670 N N . ARG A 1 91 ? -6.152 -7.332 -7.121 1 98.62 91 ARG A N 1
ATOM 671 C CA . ARG A 1 91 ? -7.129 -8.375 -7.418 1 98.62 91 ARG A CA 1
ATOM 672 C C . ARG A 1 91 ? -7.551 -8.336 -8.883 1 98.62 91 ARG A C 1
ATOM 674 O O . ARG A 1 91 ? -7.695 -7.254 -9.461 1 98.62 91 ARG A O 1
ATOM 681 N N . ALA A 1 92 ? -7.75 -9.414 -9.422 1 98.5 92 ALA A N 1
ATOM 682 C CA . ALA A 1 92 ? -8.25 -9.531 -10.789 1 98.5 92 ALA A CA 1
ATOM 683 C C . ALA A 1 92 ? -8.969 -10.859 -11 1 98.5 92 ALA A C 1
ATOM 685 O O . ALA A 1 92 ? -8.859 -11.773 -10.172 1 98.5 92 ALA A O 1
ATOM 686 N N . GLU A 1 93 ? -9.688 -10.898 -12.109 1 97.69 93 GLU A N 1
ATOM 687 C CA . GLU A 1 93 ? -10.383 -12.125 -12.492 1 97.69 93 GLU A CA 1
ATOM 688 C C . GLU A 1 93 ? -9.875 -12.648 -13.836 1 97.69 93 GLU A C 1
ATOM 690 O O . GLU A 1 93 ? -9.336 -11.891 -14.641 1 97.69 93 GLU A O 1
ATOM 695 N N . VAL A 1 94 ? -10.008 -13.938 -14 1 98.44 94 VAL A N 1
ATOM 696 C CA . VAL A 1 94 ? -9.766 -14.602 -15.281 1 98.44 94 VAL A CA 1
ATOM 697 C C . VAL A 1 94 ? -10.969 -15.453 -15.656 1 98.44 94 VAL A C 1
ATOM 699 O O . VAL A 1 94 ? -11.766 -15.836 -14.789 1 98.44 94 VAL A O 1
ATOM 702 N N . PRO A 1 95 ? -11.078 -15.727 -16.938 1 97.62 95 PRO A N 1
ATOM 703 C CA . PRO A 1 95 ? -12.203 -16.578 -17.359 1 97.62 95 PRO A CA 1
ATOM 704 C C . PRO A 1 95 ? -12.211 -17.938 -16.656 1 97.62 95 PRO A C 1
ATOM 706 O O . PRO A 1 95 ? -11.148 -18.453 -16.297 1 97.62 95 PRO A O 1
ATOM 709 N N . ALA A 1 96 ? -13.414 -18.5 -16.578 1 95.5 96 ALA A N 1
ATOM 710 C CA . ALA A 1 96 ? -13.609 -19.734 -15.836 1 95.5 96 ALA A CA 1
ATOM 711 C C . ALA A 1 96 ? -12.805 -20.875 -16.453 1 95.5 96 ALA A C 1
ATOM 713 O O . ALA A 1 96 ? -12.398 -21.812 -15.742 1 95.5 96 ALA A O 1
ATOM 714 N N . ASP A 1 97 ? -12.531 -20.797 -17.656 1 95.88 97 ASP A N 1
ATOM 715 C CA . ASP A 1 97 ? -11.852 -21.891 -18.344 1 95.88 97 ASP A CA 1
ATOM 716 C C . ASP A 1 97 ? -10.359 -21.609 -18.469 1 95.88 97 ASP A C 1
ATOM 718 O O . ASP A 1 97 ? -9.641 -22.344 -19.141 1 95.88 97 ASP A O 1
ATOM 722 N N . ALA A 1 98 ? -9.875 -20.562 -17.844 1 96.19 98 ALA A N 1
ATOM 723 C CA . ALA A 1 98 ? -8.453 -20.219 -17.875 1 96.19 98 ALA A CA 1
ATOM 724 C C . ALA A 1 98 ? -7.613 -21.328 -17.234 1 96.19 98 ALA A C 1
ATOM 726 O O . ALA A 1 98 ? -7.996 -21.906 -16.219 1 96.19 98 ALA A O 1
ATOM 727 N N . GLN A 1 99 ? -6.52 -21.672 -17.844 1 96.88 99 GLN A N 1
ATOM 728 C CA . GLN A 1 99 ? -5.602 -22.688 -17.359 1 96.88 99 GLN A CA 1
ATOM 729 C C . GLN A 1 99 ? -4.234 -22.109 -17.047 1 96.88 99 GLN A C 1
ATOM 731 O O . GLN A 1 99 ? -3.465 -21.766 -17.953 1 96.88 99 GLN A O 1
ATOM 736 N N . PRO A 1 100 ? -3.965 -21.984 -15.781 1 98.38 100 PRO A N 1
ATOM 737 C CA . PRO A 1 100 ? -2.639 -21.469 -15.453 1 98.38 100 PRO A CA 1
ATOM 738 C C . PRO A 1 100 ? -1.511 -22.406 -15.883 1 98.38 100 PRO A C 1
ATOM 740 O O . PRO A 1 100 ? -1.666 -23.625 -15.836 1 98.38 100 PRO A O 1
ATOM 743 N N . LEU A 1 101 ? -0.419 -21.859 -16.281 1 98.44 101 LEU A N 1
ATOM 744 C CA . LEU A 1 101 ? 0.815 -22.562 -16.609 1 98.44 101 LEU A CA 1
ATOM 745 C C . LEU A 1 101 ? 1.896 -22.266 -15.578 1 98.44 101 LEU A C 1
ATOM 747 O O . LEU A 1 101 ? 1.967 -21.156 -15.047 1 98.44 101 LEU A O 1
ATOM 751 N N . ASN A 1 102 ? 2.688 -23.25 -15.234 1 98.31 102 ASN A N 1
ATOM 752 C CA . ASN A 1 102 ? 3.885 -22.984 -14.445 1 98.31 102 ASN A CA 1
ATOM 753 C C . ASN A 1 102 ? 5.039 -22.5 -15.32 1 98.31 102 ASN A C 1
ATOM 755 O O . ASN A 1 102 ? 5.914 -23.281 -15.688 1 98.31 102 ASN A O 1
ATOM 759 N N . CYS A 1 103 ? 5.133 -21.203 -15.531 1 98.38 103 CYS A N 1
ATOM 760 C CA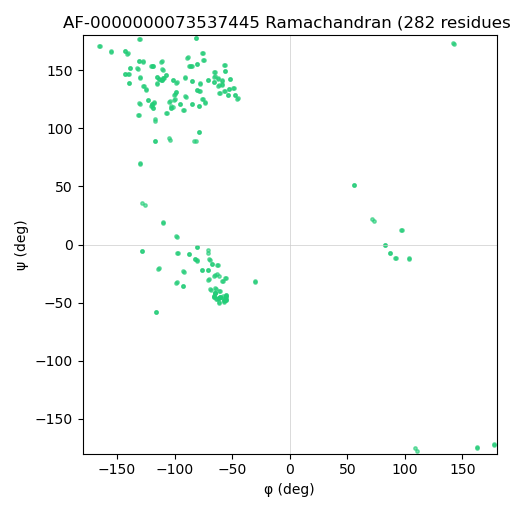 . CYS A 1 103 ? 6.074 -20.641 -16.484 1 98.38 103 CYS A CA 1
ATOM 761 C C . CYS A 1 103 ? 7.469 -20.547 -15.891 1 98.38 103 CYS A C 1
ATOM 763 O O . CYS A 1 103 ? 8.445 -20.297 -16.609 1 98.38 103 CYS A O 1
ATOM 765 N N . GLU A 1 104 ? 7.602 -20.688 -14.57 1 97.38 104 GLU A N 1
ATOM 766 C CA . GLU A 1 104 ? 8.883 -20.672 -13.875 1 97.38 104 GLU A CA 1
ATOM 767 C C . GLU A 1 104 ? 9.023 -21.875 -12.938 1 97.38 104 GLU A C 1
ATOM 769 O O . GLU A 1 104 ? 9.133 -21.703 -11.727 1 97.38 104 GLU A O 1
ATOM 774 N N . PRO A 1 105 ? 9.156 -23.062 -13.477 1 96.44 105 PRO A N 1
ATOM 775 C CA . PRO A 1 105 ? 9.18 -24.281 -12.664 1 96.44 105 PRO A CA 1
ATOM 776 C C . PRO A 1 105 ? 10.359 -24.328 -11.695 1 96.44 105 PRO A C 1
ATOM 778 O O . PRO A 1 105 ? 10.328 -25.078 -10.711 1 96.44 105 PRO A O 1
ATOM 781 N N . HIS A 1 106 ? 11.344 -23.562 -11.898 1 95.31 106 HIS A N 1
ATOM 782 C CA . HIS A 1 106 ? 12.5 -23.531 -11.008 1 95.31 106 HIS A CA 1
ATOM 783 C C . HIS A 1 106 ? 12.234 -22.641 -9.789 1 95.31 106 HIS A C 1
ATOM 785 O O . HIS A 1 106 ? 12.977 -22.688 -8.812 1 95.31 106 HIS A O 1
ATOM 791 N N . LYS A 1 107 ? 11.18 -21.828 -9.766 1 95.69 107 LYS A N 1
ATOM 792 C CA . LYS A 1 107 ? 10.859 -20.922 -8.664 1 95.69 107 LYS A CA 1
ATOM 793 C C . LYS A 1 107 ? 9.555 -21.328 -7.98 1 95.69 107 LYS A C 1
ATOM 795 O O . LYS A 1 107 ? 9.281 -20.922 -6.852 1 95.69 107 LYS A O 1
ATOM 800 N N . CYS A 1 108 ? 8.75 -22.094 -8.727 1 96.88 108 CYS A N 1
ATOM 801 C CA . CYS A 1 108 ? 7.41 -22.438 -8.258 1 96.88 108 CYS A CA 1
ATOM 802 C C . CYS A 1 108 ? 7.07 -23.891 -8.57 1 96.88 108 CYS A C 1
ATOM 804 O O . CYS A 1 108 ? 7.363 -24.375 -9.664 1 96.88 108 CYS A O 1
ATOM 806 N N . GLU A 1 109 ? 6.438 -24.547 -7.633 1 96.69 109 GLU A N 1
ATOM 807 C CA . GLU A 1 109 ? 6.078 -25.953 -7.809 1 96.69 109 GLU A CA 1
ATOM 808 C C . GLU A 1 109 ? 4.879 -26.109 -8.742 1 96.69 109 GLU A C 1
ATOM 810 O O . GLU A 1 109 ? 4.656 -27.172 -9.305 1 96.69 109 GLU A O 1
ATOM 815 N N . GLY A 1 110 ? 4.137 -25.047 -8.844 1 96.81 110 GLY A N 1
ATOM 816 C CA . GLY A 1 110 ? 2.922 -25.062 -9.641 1 96.81 110 GLY A CA 1
ATOM 817 C C . GLY A 1 110 ? 1.795 -24.25 -9.023 1 96.81 110 GLY A C 1
ATOM 818 O O . GLY A 1 110 ? 1.904 -23.797 -7.887 1 96.81 110 GLY A O 1
ATOM 819 N N . TRP A 1 111 ? 0.743 -24.125 -9.797 1 98.19 111 TRP A N 1
ATOM 820 C CA . TRP A 1 111 ? -0.385 -23.297 -9.391 1 98.19 111 TRP A CA 1
ATOM 821 C C . TRP A 1 111 ? -1.637 -24.141 -9.18 1 98.19 111 TRP A C 1
ATOM 823 O O . TRP A 1 111 ? -1.878 -25.094 -9.914 1 98.19 111 TRP A O 1
ATOM 833 N N . GLU A 1 112 ? -2.408 -23.75 -8.219 1 97.62 112 GLU A N 1
ATOM 834 C CA . GLU A 1 112 ? -3.684 -24.406 -7.938 1 97.62 112 GLU A CA 1
ATOM 835 C C . GLU A 1 112 ? -4.758 -23.375 -7.578 1 97.62 112 GLU A C 1
ATOM 837 O O . GLU A 1 112 ? -4.457 -22.328 -7.023 1 97.62 112 GLU A O 1
ATOM 842 N N . TRP A 1 113 ? -5.938 -23.734 -7.988 1 98.5 113 TRP A N 1
ATOM 843 C CA . TRP A 1 113 ? -7.094 -22.969 -7.555 1 98.5 113 TRP A CA 1
ATOM 844 C C . TRP A 1 113 ? -7.59 -23.438 -6.191 1 98.5 113 TRP A C 1
ATOM 846 O O . TRP A 1 113 ? -7.938 -24.609 -6.027 1 98.5 113 TRP A O 1
ATOM 856 N N . VAL A 1 114 ? -7.602 -22.516 -5.227 1 98.62 114 VAL A N 1
ATOM 857 C CA . VAL A 1 114 ? -8.031 -22.859 -3.873 1 98.62 114 VAL A CA 1
ATOM 858 C C . VAL A 1 114 ? -9.117 -21.875 -3.42 1 98.62 114 VAL A C 1
ATOM 860 O O . VAL A 1 114 ? -9.016 -20.672 -3.672 1 98.62 114 VAL A O 1
ATOM 863 N N . GLU A 1 115 ? -10.18 -22.422 -2.781 1 98.56 115 GLU A N 1
ATOM 864 C CA . GLU A 1 115 ? -11.156 -21.516 -2.178 1 98.56 115 GLU A CA 1
ATOM 865 C C . GLU A 1 115 ? -10.484 -20.531 -1.23 1 98.56 115 GLU A C 1
ATOM 867 O O . GLU A 1 115 ? -9.758 -20.938 -0.319 1 98.56 115 GLU A O 1
ATOM 872 N N . TYR A 1 116 ? -10.766 -19.266 -1.433 1 98.62 116 TYR A N 1
ATOM 873 C CA . TYR A 1 116 ? -10.039 -18.219 -0.72 1 98.62 116 TYR A CA 1
ATOM 874 C C . TYR A 1 116 ? -10.117 -18.438 0.788 1 98.62 116 TYR A C 1
ATOM 876 O O . TYR A 1 116 ? -9.102 -18.391 1.479 1 98.62 116 TYR A O 1
ATOM 884 N N . ASP A 1 117 ? -11.289 -18.703 1.269 1 97.75 117 ASP A N 1
ATOM 885 C CA . ASP A 1 117 ? -11.5 -18.812 2.707 1 97.75 117 ASP A CA 1
ATOM 886 C C . ASP A 1 117 ? -10.844 -20.078 3.262 1 97.75 117 ASP A C 1
ATOM 888 O O . ASP A 1 117 ? -10.703 -20.219 4.477 1 97.75 117 ASP A O 1
ATOM 892 N N . SER A 1 118 ? -10.414 -21 2.42 1 98.25 118 SER A N 1
ATOM 893 C CA . SER A 1 118 ? -9.805 -22.25 2.863 1 98.25 118 SER A CA 1
ATOM 894 C C . SER A 1 118 ? -8.289 -22.172 2.834 1 98.25 118 SER A C 1
ATOM 896 O O . SER A 1 118 ? -7.602 -23.078 3.311 1 98.25 118 SER A O 1
ATOM 898 N N . ILE A 1 119 ? -7.746 -21.109 2.299 1 98.56 119 ILE A N 1
ATOM 899 C CA . ILE A 1 119 ? -6.305 -20.984 2.098 1 98.56 119 ILE A CA 1
ATOM 900 C C . ILE A 1 119 ? -5.582 -21.141 3.434 1 98.56 119 ILE A C 1
ATOM 902 O O . ILE A 1 119 ? -4.605 -21.891 3.535 1 98.56 119 ILE A O 1
ATOM 906 N N . PRO A 1 120 ? -6.02 -20.5 4.527 1 98.12 120 PRO A N 1
ATOM 907 C CA . PRO A 1 120 ? -5.293 -20.609 5.793 1 98.12 120 PRO A CA 1
ATOM 908 C C . PRO A 1 120 ? -5.148 -22.047 6.277 1 98.12 120 PRO A C 1
ATOM 910 O O . PRO A 1 120 ? -4.129 -22.406 6.875 1 98.12 120 PRO A O 1
ATOM 913 N N . GLU A 1 121 ? -6.098 -22.797 5.957 1 97.75 121 GLU A N 1
ATOM 914 C CA . GLU A 1 121 ? -6.086 -24.172 6.441 1 97.75 121 GLU A CA 1
ATOM 915 C C . GLU A 1 121 ? -5.434 -25.109 5.434 1 97.75 121 GLU A C 1
ATOM 917 O O . GLU A 1 121 ? -4.699 -26.016 5.812 1 97.75 121 GLU A O 1
ATOM 922 N N . GLN A 1 122 ? -5.605 -24.906 4.203 1 97.81 122 GLN A N 1
ATOM 923 C CA . GLN A 1 122 ? -5.219 -25.859 3.172 1 97.81 122 GLN A CA 1
ATOM 924 C C . GLN A 1 122 ? -3.805 -25.578 2.666 1 97.81 122 GLN A C 1
ATOM 926 O O . GLN A 1 122 ? -3.17 -26.453 2.072 1 97.81 122 GLN A O 1
ATOM 931 N N . CYS A 1 123 ? -3.395 -24.359 2.842 1 97.62 123 CYS A N 1
ATOM 932 C CA . CYS A 1 123 ? -2.113 -23.953 2.279 1 97.62 123 CYS A CA 1
ATOM 933 C C . CYS A 1 123 ? -1.135 -23.562 3.381 1 97.62 123 CYS A C 1
ATOM 935 O O . CYS A 1 123 ? -1.049 -22.391 3.754 1 97.62 123 CYS A O 1
ATOM 937 N N . GLN A 1 124 ? -0.396 -24.562 3.861 1 96.19 124 GLN A N 1
ATOM 938 C CA . GLN A 1 124 ? 0.595 -24.312 4.906 1 96.19 124 GLN A CA 1
ATOM 939 C C . GLN A 1 124 ? 1.944 -24.922 4.539 1 96.19 124 GLN A C 1
ATOM 941 O O . GLN A 1 124 ? 2 -26 3.947 1 96.19 124 GLN A O 1
ATOM 946 N N . PRO A 1 125 ? 3.023 -24.172 4.934 1 97.12 125 PRO A N 1
ATOM 947 C CA . PRO A 1 125 ? 3.09 -22.844 5.535 1 97.12 125 PRO A CA 1
ATOM 948 C C . PRO A 1 125 ? 2.834 -21.734 4.523 1 97.12 125 PRO A C 1
ATOM 950 O O . PRO A 1 125 ? 3.018 -21.922 3.32 1 97.12 125 PRO A O 1
ATOM 953 N N . LEU A 1 126 ? 2.453 -20.578 4.992 1 98.06 126 LEU A N 1
ATOM 954 C CA . LEU A 1 126 ? 2.158 -19.438 4.129 1 98.06 126 LEU A CA 1
ATOM 955 C C . LEU A 1 126 ? 3.352 -18.5 4.047 1 98.06 126 LEU A C 1
ATOM 957 O O . LEU A 1 126 ? 4.031 -18.25 5.047 1 98.06 126 LEU A O 1
ATOM 961 N N . PHE A 1 127 ? 3.619 -17.984 2.863 1 97.31 127 PHE A N 1
ATOM 962 C CA . PHE A 1 127 ? 4.531 -16.859 2.721 1 97.31 127 PHE A CA 1
ATOM 963 C C . PHE A 1 127 ? 4.039 -15.664 3.521 1 97.31 127 PHE A C 1
ATOM 965 O O . PHE A 1 127 ? 2.84 -15.383 3.557 1 97.31 127 PHE A O 1
ATOM 972 N N . MET A 1 128 ? 4.895 -14.969 4.117 1 97.62 128 MET A N 1
ATOM 973 C CA . MET A 1 128 ? 4.578 -13.992 5.16 1 97.62 128 MET A CA 1
ATOM 974 C C . MET A 1 128 ? 3.586 -12.953 4.652 1 97.62 128 MET A C 1
ATOM 976 O O . MET A 1 128 ? 2.584 -12.672 5.309 1 97.62 128 MET A O 1
ATOM 980 N N . PRO A 1 129 ? 3.768 -12.328 3.457 1 98.44 129 PRO A N 1
ATOM 981 C CA . PRO A 1 129 ? 2.809 -11.32 3.01 1 98.44 129 PRO A CA 1
ATOM 982 C C . PRO A 1 129 ? 1.396 -11.875 2.842 1 98.44 129 PRO A C 1
ATOM 984 O O . PRO A 1 129 ? 0.418 -11.203 3.172 1 98.44 129 PRO A O 1
ATOM 987 N N . LEU A 1 130 ? 1.31 -13.055 2.33 1 98.75 130 LEU A N 1
ATOM 988 C CA . LEU A 1 130 ? -0.008 -13.664 2.184 1 98.75 130 LEU A CA 1
ATOM 989 C C . LEU A 1 130 ? -0.634 -13.938 3.547 1 98.75 130 LEU A C 1
ATOM 991 O O . LEU A 1 130 ? -1.827 -13.703 3.746 1 98.75 130 LEU A O 1
ATOM 995 N N . ALA A 1 131 ? 0.143 -14.469 4.465 1 98.62 131 ALA A N 1
ATOM 996 C CA . ALA A 1 131 ? -0.353 -14.703 5.816 1 98.62 131 ALA A CA 1
ATOM 997 C C . ALA A 1 131 ? -0.898 -13.422 6.434 1 98.62 131 ALA A C 1
ATOM 999 O O . ALA A 1 131 ? -1.962 -13.422 7.059 1 98.62 131 ALA A O 1
ATOM 1000 N N . LYS A 1 132 ? -0.197 -12.367 6.285 1 98.75 132 LYS A N 1
ATOM 1001 C CA . LYS A 1 132 ? -0.611 -11.078 6.84 1 98.75 132 LYS A CA 1
ATOM 1002 C C . LYS A 1 132 ? -1.895 -10.586 6.18 1 98.75 132 LYS A C 1
ATOM 1004 O O . LYS A 1 132 ? -2.758 -10.008 6.844 1 98.75 132 LYS A O 1
ATOM 1009 N N . LEU A 1 133 ? -1.978 -10.75 4.867 1 98.81 133 LEU A N 1
ATOM 1010 C CA . LEU A 1 133 ? -3.209 -10.375 4.184 1 98.81 133 LEU A CA 1
ATOM 1011 C C . LEU A 1 133 ? -4.406 -11.117 4.766 1 98.81 133 LEU A C 1
ATOM 1013 O O . LEU A 1 133 ? -5.434 -10.508 5.066 1 98.81 133 LEU A O 1
ATOM 1017 N N . LEU A 1 134 ? -4.227 -12.406 4.91 1 98.62 134 LEU A N 1
ATOM 1018 C CA . LEU A 1 134 ? -5.32 -13.258 5.367 1 98.62 134 LEU A CA 1
ATOM 1019 C C . LEU A 1 134 ? -5.711 -12.914 6.801 1 98.62 134 LEU A C 1
ATOM 1021 O O . LEU A 1 134 ? -6.852 -13.133 7.211 1 98.62 134 LEU A O 1
ATOM 1025 N N . ASP A 1 135 ? -4.789 -12.391 7.562 1 98 135 ASP A N 1
ATOM 1026 C CA . ASP A 1 135 ? -5.047 -11.992 8.945 1 98 135 ASP A CA 1
ATOM 1027 C C . ASP A 1 135 ? -5.578 -10.562 9.016 1 98 135 ASP A C 1
ATOM 1029 O O . ASP A 1 135 ? -5.98 -10.102 10.078 1 98 135 ASP A O 1
ATOM 1033 N N . SER A 1 136 ? -5.594 -9.828 7.965 1 97.81 136 SER A N 1
ATOM 1034 C CA . SER A 1 136 ? -6.055 -8.445 7.91 1 97.81 136 SER A CA 1
ATOM 1035 C C . SER A 1 136 ? -7.574 -8.375 7.805 1 97.81 136 SER A C 1
ATOM 1037 O O . SER A 1 136 ? -8.242 -9.406 7.688 1 97.81 136 SER A O 1
ATOM 1039 N N . PRO A 1 137 ? -8.18 -7.152 7.789 1 95.69 137 PRO A N 1
ATOM 1040 C CA . PRO A 1 137 ? -9.625 -7.008 7.637 1 95.69 137 PRO A CA 1
ATOM 1041 C C . PRO A 1 137 ? -10.078 -7.129 6.184 1 95.69 137 PRO A C 1
ATOM 1043 O O . PRO A 1 137 ? -11.281 -7.051 5.898 1 95.69 137 PRO A O 1
ATOM 1046 N N . TYR A 1 138 ? -9.195 -7.289 5.289 1 97 138 TYR A N 1
ATOM 1047 C CA . TYR A 1 138 ? -9.562 -7.383 3.881 1 97 138 TYR A CA 1
ATOM 1048 C C . TYR A 1 138 ? -10.477 -8.578 3.637 1 97 138 TYR A C 1
ATOM 1050 O O . TYR A 1 138 ? -10.18 -9.695 4.07 1 97 138 TYR A O 1
ATOM 1058 N N . ARG A 1 139 ? -11.539 -8.336 2.982 1 96.12 139 ARG A N 1
ATOM 1059 C CA . ARG A 1 139 ? -12.484 -9.359 2.553 1 96.12 139 ARG A CA 1
ATOM 1060 C C . ARG A 1 139 ? -12.836 -9.195 1.078 1 96.12 139 ARG A C 1
ATOM 1062 O O . ARG A 1 139 ? -13.578 -8.281 0.71 1 96.12 139 ARG A O 1
ATOM 1069 N N . PRO A 1 140 ? -12.406 -10.125 0.276 1 96.19 140 PRO A N 1
ATOM 1070 C CA . PRO A 1 140 ? -12.594 -9.961 -1.167 1 96.19 140 PRO A CA 1
ATOM 1071 C C . PRO A 1 140 ? -14.047 -10.117 -1.596 1 96.19 140 PRO A C 1
ATOM 1073 O O . PRO A 1 140 ? -14.422 -9.695 -2.693 1 96.19 140 PRO A O 1
ATOM 1076 N N . PHE A 1 141 ? -14.82 -10.758 -0.841 1 93.88 141 PHE A N 1
ATOM 1077 C CA . PHE A 1 141 ? -16.203 -10.992 -1.201 1 93.88 141 PHE A CA 1
ATOM 1078 C C . PHE A 1 141 ? -17.141 -10.453 -0.123 1 93.88 141 PHE A C 1
ATOM 1080 O O . PHE A 1 141 ? -16.891 -10.617 1.07 1 93.88 141 PHE A O 1
ATOM 1087 N N . PRO A 1 142 ? -18.109 -9.508 -0.641 1 78.12 142 PRO A N 1
ATOM 1088 C CA . PRO A 1 142 ? -19.062 -9.016 0.348 1 78.12 142 PRO A CA 1
ATOM 1089 C C . PRO A 1 142 ? -19.703 -10.141 1.166 1 78.12 142 PRO A C 1
ATOM 1091 O O . PRO A 1 142 ? -19.922 -11.242 0.649 1 78.12 142 PRO A O 1
ATOM 1094 N N . GLN A 1 143 ? -19.797 -9.992 2.518 1 64.19 143 GLN A N 1
ATOM 1095 C CA . GLN A 1 143 ? -20.562 -10.93 3.324 1 64.19 143 GLN A CA 1
ATOM 1096 C C . GLN A 1 143 ? -22.062 -10.727 3.125 1 64.19 143 GLN A C 1
ATOM 1098 O O . GLN A 1 143 ? -22.516 -9.617 2.818 1 64.19 143 GLN A O 1
ATOM 1103 N N . MET B 1 1 ? 19.266 -4.156 -10.68 1 37.53 1 MET B N 1
ATOM 1104 C CA . MET B 1 1 ? 18.688 -2.834 -10.914 1 37.53 1 MET B CA 1
ATOM 1105 C C . MET B 1 1 ? 19.266 -1.813 -9.938 1 37.53 1 MET B C 1
ATOM 1107 O O . MET B 1 1 ? 19.516 -2.131 -8.773 1 37.53 1 MET B O 1
ATOM 1111 N N . SER B 1 2 ? 19.938 -0.945 -10.227 1 39.38 2 SER B N 1
ATOM 1112 C CA . SER B 1 2 ? 20.562 0.031 -9.336 1 39.38 2 SER B CA 1
ATOM 1113 C C . SER B 1 2 ? 19.547 0.581 -8.336 1 39.38 2 SER B C 1
ATOM 1115 O O . SER B 1 2 ? 18.344 0.649 -8.633 1 39.38 2 SER B O 1
ATOM 1117 N N . ALA B 1 3 ? 19.891 0.549 -7.07 1 46.78 3 ALA B N 1
ATOM 1118 C CA . ALA B 1 3 ? 19.156 1.148 -5.957 1 46.78 3 ALA B CA 1
ATOM 1119 C C . ALA B 1 3 ? 18.391 2.381 -6.41 1 46.78 3 ALA B C 1
ATOM 1121 O O . ALA B 1 3 ? 17.344 2.703 -5.848 1 46.78 3 ALA B O 1
ATOM 1122 N N . THR B 1 4 ? 18.891 3.086 -7.359 1 54.56 4 THR B N 1
ATOM 1123 C CA . THR B 1 4 ? 18.438 4.363 -7.891 1 54.56 4 THR B CA 1
ATOM 1124 C C . THR B 1 4 ? 17.141 4.184 -8.68 1 54.56 4 THR B C 1
ATOM 1126 O O . THR B 1 4 ? 16.453 5.16 -8.992 1 54.56 4 THR B O 1
ATOM 1129 N N . GLU B 1 5 ? 16.688 2.859 -8.906 1 79.12 5 GLU B N 1
ATOM 1130 C CA . GLU B 1 5 ? 15.594 2.764 -9.875 1 79.12 5 GLU B CA 1
ATOM 1131 C C . GLU B 1 5 ? 14.398 2.01 -9.289 1 79.12 5 GLU B C 1
ATOM 1133 O O . GLU B 1 5 ? 13.727 1.261 -9.992 1 79.12 5 GLU B O 1
ATOM 1138 N N . ARG B 1 6 ? 14.219 2.223 -7.914 1 89.75 6 ARG B N 1
ATOM 1139 C CA . ARG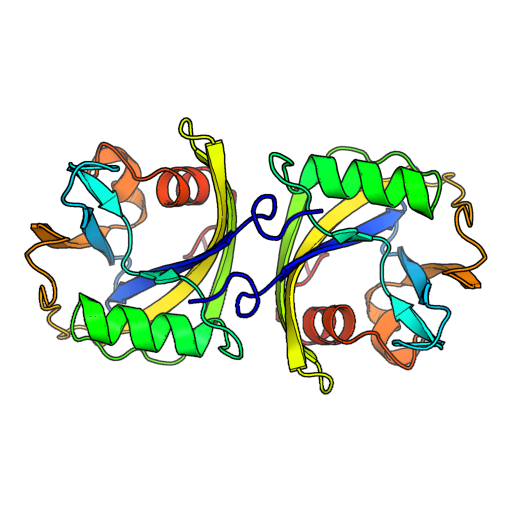 B 1 6 ? 13.055 1.547 -7.348 1 89.75 6 ARG B CA 1
ATOM 1140 C C . ARG B 1 6 ? 12.086 2.549 -6.727 1 89.75 6 ARG B C 1
ATOM 1142 O O . ARG B 1 6 ? 12.508 3.604 -6.242 1 89.75 6 ARG B O 1
ATOM 1149 N N . PRO B 1 7 ? 10.805 2.158 -6.691 1 96.44 7 PRO B N 1
ATOM 1150 C CA . PRO B 1 7 ? 9.844 3.057 -6.047 1 96.44 7 PRO B CA 1
ATOM 1151 C C . PRO B 1 7 ? 10.141 3.275 -4.566 1 96.44 7 PRO B C 1
ATOM 1153 O O . PRO B 1 7 ? 10.602 2.355 -3.883 1 96.44 7 PRO B O 1
ATOM 1156 N N . LEU B 1 8 ? 9.93 4.477 -4.129 1 96.44 8 LEU B N 1
ATOM 1157 C CA . LEU B 1 8 ? 9.992 4.812 -2.711 1 96.44 8 LEU B CA 1
ATOM 1158 C C . LEU B 1 8 ? 8.641 4.605 -2.037 1 96.44 8 LEU B C 1
ATOM 1160 O O . LEU B 1 8 ? 7.613 4.543 -2.713 1 96.44 8 LEU B O 1
ATOM 1164 N N . VAL B 1 9 ? 8.664 4.5 -0.721 1 98.44 9 VAL B N 1
ATOM 1165 C CA . VAL B 1 9 ? 7.422 4.32 0.025 1 98.44 9 VAL B CA 1
ATOM 1166 C C . VAL B 1 9 ? 7.215 5.5 0.974 1 98.44 9 VAL B C 1
ATOM 1168 O O . VAL B 1 9 ? 8.094 5.816 1.781 1 98.44 9 VAL B O 1
ATOM 1171 N N . GLY B 1 10 ? 6.113 6.176 0.841 1 98.31 10 GLY B N 1
ATOM 1172 C CA . GLY B 1 10 ? 5.668 7.188 1.784 1 98.31 10 GLY B CA 1
ATOM 1173 C C . GLY B 1 10 ? 4.426 6.777 2.557 1 98.31 10 GLY B C 1
ATOM 1174 O O . GLY B 1 10 ? 3.678 5.902 2.121 1 98.31 10 GLY B O 1
ATOM 1175 N N . VAL B 1 11 ? 4.254 7.395 3.691 1 98.88 11 VAL B N 1
ATOM 1176 C CA . VAL B 1 11 ? 3.055 7.211 4.5 1 98.88 11 VAL B CA 1
ATOM 1177 C C . VAL B 1 11 ? 2.34 8.547 4.68 1 98.88 11 VAL B C 1
ATOM 1179 O O . VAL B 1 11 ? 2.959 9.539 5.07 1 98.88 11 VAL B O 1
ATOM 1182 N N . GLY B 1 12 ? 1.131 8.656 4.234 1 98.88 12 GLY B N 1
ATOM 1183 C CA . GLY B 1 12 ? 0.232 9.758 4.543 1 98.88 12 GLY B CA 1
ATOM 1184 C C . GLY B 1 12 ? -0.8 9.406 5.598 1 98.88 12 GLY B C 1
ATOM 1185 O O . GLY B 1 12 ? -1.325 8.289 5.613 1 98.88 12 GLY B O 1
ATOM 1186 N N . VAL B 1 13 ? -1.097 10.312 6.457 1 98.94 13 VAL B N 1
ATOM 1187 C CA . VAL B 1 13 ? -1.924 9.961 7.605 1 98.94 13 VAL B CA 1
ATOM 1188 C C . VAL B 1 13 ? -3.221 10.773 7.578 1 98.94 13 VAL B C 1
ATOM 1190 O O . VAL B 1 13 ? -3.193 12 7.633 1 98.94 13 VAL B O 1
ATOM 1193 N N . LEU B 1 14 ? -4.316 10.102 7.469 1 98.88 14 LEU B N 1
ATOM 1194 C CA . LEU B 1 14 ? -5.641 10.68 7.672 1 98.88 14 LEU B CA 1
ATOM 1195 C C . LEU B 1 14 ? -5.953 10.812 9.164 1 98.88 14 LEU B C 1
ATOM 1197 O O . LEU B 1 14 ? -6.387 9.844 9.797 1 98.88 14 LEU B O 1
ATOM 1201 N N . VAL B 1 15 ? -5.738 11.969 9.68 1 98.88 15 VAL B N 1
ATOM 1202 C CA . VAL B 1 15 ? -6.043 12.234 11.086 1 98.88 15 VAL B CA 1
ATOM 1203 C C . VAL B 1 15 ? -7.43 12.867 11.203 1 98.88 15 VAL B C 1
ATOM 1205 O O . VAL B 1 15 ? -7.664 13.961 10.68 1 98.88 15 VAL B O 1
ATOM 1208 N N . PHE B 1 16 ? -8.266 12.195 11.938 1 98.56 16 PHE B N 1
ATOM 1209 C CA . PHE B 1 16 ? -9.625 12.695 12.102 1 98.56 16 PHE B CA 1
ATOM 1210 C C . PHE B 1 16 ? -9.867 13.156 13.531 1 98.56 16 PHE B C 1
ATOM 1212 O O . PHE B 1 16 ? -9.375 12.531 14.477 1 98.56 16 PHE B O 1
ATOM 1219 N N . LYS B 1 17 ? -10.578 14.211 13.594 1 97.12 17 LYS B N 1
ATOM 1220 C CA . LYS B 1 17 ? -11.07 14.656 14.898 1 97.12 17 LYS B CA 1
ATOM 1221 C C . LYS B 1 17 ? -12.227 13.789 15.383 1 97.12 17 LYS B C 1
ATOM 1223 O O . LYS B 1 17 ? -13.234 13.648 14.688 1 97.12 17 LYS B O 1
ATOM 1228 N N . GLU B 1 18 ? -12.039 13.258 16.594 1 96.44 18 GLU B N 1
ATOM 1229 C CA . GLU B 1 18 ? -13.047 12.359 17.156 1 96.44 18 GLU B CA 1
ATOM 1230 C C . GLU B 1 18 ? -14.438 13 17.125 1 96.44 18 GLU B C 1
ATOM 1232 O O . GLU B 1 18 ? -14.594 14.164 17.469 1 96.44 18 GLU B O 1
ATOM 1237 N N . GLY B 1 19 ? -15.414 12.172 16.656 1 95.5 19 GLY B N 1
ATOM 1238 C CA . GLY B 1 19 ? -16.797 12.625 16.641 1 95.5 19 GLY B CA 1
ATOM 1239 C C . GLY B 1 19 ? -17.141 13.477 15.43 1 95.5 19 GLY B C 1
ATOM 1240 O O . GLY B 1 19 ? -18.266 13.961 15.305 1 95.5 19 GLY B O 1
ATOM 1241 N N . THR B 1 20 ? -16.188 13.711 14.562 1 96.88 20 THR B N 1
ATOM 1242 C CA . THR B 1 20 ? -16.422 14.5 13.359 1 96.88 20 THR B CA 1
ATOM 1243 C C . THR B 1 20 ? -15.891 13.781 12.125 1 96.88 20 THR B C 1
ATOM 1245 O O . THR B 1 20 ? -15.352 12.672 12.227 1 96.88 20 THR B O 1
ATOM 1248 N N . GLN B 1 21 ? -16.109 14.359 10.984 1 97.88 21 GLN B N 1
ATOM 1249 C CA . GLN B 1 21 ? -15.531 13.867 9.734 1 97.88 21 GLN B CA 1
ATOM 1250 C C . GLN B 1 21 ? -14.461 14.82 9.211 1 97.88 21 GLN B C 1
ATOM 1252 O O . GLN B 1 21 ? -14.203 14.867 8 1 97.88 21 GLN B O 1
ATOM 1257 N N . GLN B 1 22 ? -13.977 15.648 10.117 1 98.31 22 GLN B N 1
ATOM 1258 C CA . GLN B 1 22 ? -12.93 16.594 9.758 1 98.31 22 GLN B CA 1
ATOM 1259 C C . GLN B 1 22 ? -11.555 15.93 9.742 1 98.31 22 GLN B C 1
ATOM 1261 O O . GLN B 1 22 ? -11.195 15.227 10.688 1 98.31 22 GLN B O 1
ATOM 1266 N N . CYS B 1 23 ? -10.836 16.172 8.742 1 98.81 23 CYS B N 1
ATOM 1267 C CA . CYS B 1 23 ? -9.508 15.617 8.523 1 98.81 23 CYS B CA 1
ATOM 1268 C C . CYS B 1 23 ? -8.445 16.703 8.578 1 98.81 23 CYS B C 1
ATOM 1270 O O . CYS B 1 23 ? -8.664 17.828 8.102 1 98.81 23 CYS B O 1
ATOM 1272 N N . LEU B 1 24 ? -7.301 16.375 9.141 1 98.88 24 LEU B N 1
ATOM 1273 C CA . LEU B 1 24 ? -6.199 17.328 9.25 1 98.88 24 LEU B CA 1
ATOM 1274 C C . LEU B 1 24 ? -5.449 17.453 7.934 1 98.88 24 LEU B C 1
ATOM 1276 O O . LEU B 1 24 ? -4.949 16.453 7.402 1 98.88 24 LEU B O 1
ATOM 1280 N N . VAL B 1 25 ? -5.43 18.625 7.367 1 98.81 25 VAL B N 1
ATOM 1281 C CA . VAL B 1 25 ? -4.684 18.875 6.141 1 98.81 25 VAL B CA 1
ATOM 1282 C C . VAL B 1 25 ? -3.854 20.156 6.293 1 98.81 25 VAL B C 1
ATOM 1284 O O . VAL B 1 25 ? -4.152 21 7.145 1 98.81 25 VAL B O 1
ATOM 1287 N N . GLY B 1 26 ? -2.754 20.203 5.566 1 98.19 26 GLY B N 1
ATOM 1288 C CA . GLY B 1 26 ? -1.885 21.375 5.535 1 98.19 26 GLY B CA 1
ATOM 1289 C C . GLY B 1 26 ? -1.319 21.656 4.16 1 98.19 26 GLY B C 1
ATOM 1290 O O . GLY B 1 26 ? -1.389 20.812 3.264 1 98.19 26 GLY B O 1
ATOM 1291 N N . GLN B 1 27 ? -0.806 22.859 4.012 1 96.94 27 GLN B N 1
ATOM 1292 C CA . GLN B 1 27 ? -0.203 23.25 2.74 1 96.94 27 GLN B CA 1
ATOM 1293 C C . GLN B 1 27 ? 1.317 23.141 2.797 1 96.94 27 GLN B C 1
ATOM 1295 O O . GLN B 1 27 ? 1.953 23.703 3.689 1 96.94 27 GLN B O 1
ATOM 1300 N N . ARG B 1 28 ? 1.815 22.359 1.814 1 95.94 28 ARG B N 1
ATOM 1301 C CA . ARG B 1 28 ? 3.262 22.188 1.711 1 95.94 28 ARG B CA 1
ATOM 1302 C C . ARG B 1 28 ? 3.941 23.5 1.357 1 95.94 28 ARG B C 1
ATOM 1304 O O . ARG B 1 28 ? 3.391 24.312 0.604 1 95.94 28 ARG B O 1
ATOM 1311 N N . LYS B 1 29 ? 5.238 23.625 1.896 1 92.5 29 LYS B N 1
ATOM 1312 C CA . LYS B 1 29 ? 6.117 24.719 1.501 1 92.5 29 LYS B CA 1
ATOM 1313 C C . LYS B 1 29 ? 7.289 24.203 0.664 1 92.5 29 LYS B C 1
ATOM 1315 O O . LYS B 1 29 ? 7.656 23.031 0.7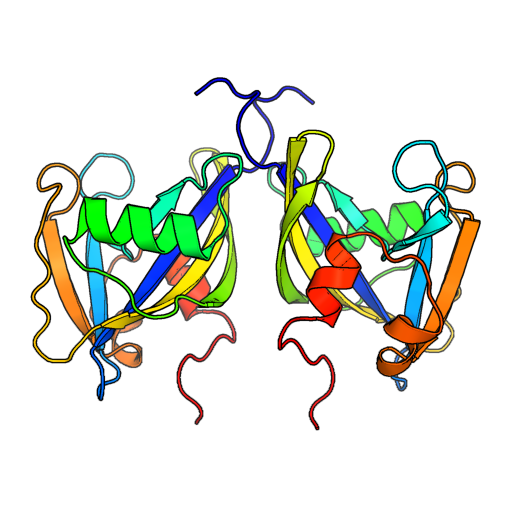51 1 92.5 29 LYS B O 1
ATOM 1320 N N . GLY B 1 30 ? 7.773 25.094 -0.222 1 77.62 30 GLY B N 1
ATOM 1321 C CA . GLY B 1 30 ? 9 24.781 -0.938 1 77.62 30 GLY B CA 1
ATOM 1322 C C . GLY B 1 30 ? 8.781 24.516 -2.414 1 77.62 30 GLY B C 1
ATOM 1323 O O . GLY B 1 30 ? 7.684 24.734 -2.932 1 77.62 30 GLY B O 1
ATOM 1324 N N . SER B 1 31 ? 9.906 24.188 -3.01 1 61.62 31 SER B N 1
ATOM 1325 C CA . SER B 1 31 ? 10 24.125 -4.465 1 61.62 31 SER B CA 1
ATOM 1326 C C . SER B 1 31 ? 9.211 22.953 -5.035 1 61.62 31 SER B C 1
ATOM 1328 O O . SER B 1 31 ? 8.695 23.031 -6.152 1 61.62 31 SER B O 1
ATOM 1330 N N . HIS B 1 32 ? 9.148 21.953 -4.227 1 61.56 32 HIS B N 1
ATOM 1331 C CA . HIS B 1 32 ? 8.438 20.797 -4.773 1 61.56 32 HIS B CA 1
ATOM 1332 C C . HIS B 1 32 ? 7.051 20.656 -4.156 1 61.56 32 HIS B C 1
ATOM 1334 O O . HIS B 1 32 ? 6.922 20.266 -2.996 1 61.56 32 HIS B O 1
ATOM 1340 N N . GLY B 1 33 ? 6.105 21.25 -4.797 1 64.25 33 GLY B N 1
ATOM 1341 C CA . GLY B 1 33 ? 4.715 21.156 -4.383 1 64.25 33 GLY B CA 1
ATOM 1342 C C . GLY B 1 33 ? 4.262 22.328 -3.549 1 64.25 33 GLY B C 1
ATOM 1343 O O . GLY B 1 33 ? 3.371 22.203 -2.709 1 64.25 33 GLY B O 1
ATOM 1344 N N . GLY B 1 34 ? 5.137 23.266 -3.621 1 79.12 34 GLY B N 1
ATOM 1345 C CA . GLY B 1 34 ? 4.746 24.469 -2.895 1 79.12 34 GLY B CA 1
ATOM 1346 C C . GLY B 1 34 ? 3.312 24.891 -3.162 1 79.12 34 GLY B C 1
ATOM 1347 O O . GLY B 1 34 ? 2.852 24.844 -4.305 1 79.12 34 GLY B O 1
ATOM 1348 N N . GLY B 1 35 ? 2.549 25.031 -1.954 1 92.12 35 GLY B N 1
ATOM 1349 C CA . GLY B 1 35 ? 1.167 25.484 -2.025 1 92.12 35 GLY B CA 1
ATOM 1350 C C . GLY B 1 35 ? 0.174 24.344 -2.113 1 92.12 35 GLY B C 1
ATOM 1351 O O . GLY B 1 35 ? -1.03 24.547 -1.946 1 92.12 35 GLY B O 1
ATOM 1352 N N . GLU B 1 36 ? 0.68 23.125 -2.355 1 96.56 36 GLU B N 1
ATOM 1353 C CA . GLU B 1 36 ? -0.219 21.984 -2.479 1 96.56 36 GLU B CA 1
ATOM 1354 C C . GLU B 1 36 ? -0.696 21.5 -1.109 1 96.56 36 GLU B C 1
ATOM 1356 O O . GLU B 1 36 ? 0.08 21.469 -0.152 1 96.56 36 GLU B O 1
ATOM 1361 N N . TRP B 1 37 ? -1.956 21.188 -1.054 1 98.25 37 TRP B N 1
ATOM 1362 C CA . TRP B 1 37 ? -2.531 20.641 0.165 1 98.25 37 TRP B CA 1
ATOM 1363 C C . TRP B 1 37 ? -2.189 19.156 0.302 1 98.25 37 TRP B C 1
ATOM 1365 O O . TRP B 1 37 ? -2.285 18.391 -0.666 1 98.25 37 TRP B O 1
ATOM 1375 N N . ALA B 1 38 ? -1.74 18.828 1.503 1 98.19 38 ALA B N 1
ATOM 1376 C CA . ALA B 1 38 ? -1.302 17.453 1.764 1 98.19 38 ALA B CA 1
ATOM 1377 C C . ALA B 1 38 ? -1.686 17.016 3.174 1 98.19 38 ALA B C 1
ATOM 1379 O O . ALA B 1 38 ? -2.119 17.844 3.988 1 98.19 38 ALA B O 1
ATOM 1380 N N . LEU B 1 39 ? -1.593 15.758 3.424 1 98.81 39 LEU B N 1
ATOM 1381 C CA . LEU B 1 39 ? -1.705 15.18 4.758 1 98.81 39 LEU B CA 1
ATOM 1382 C C . LEU B 1 39 ? -0.353 15.18 5.465 1 98.81 39 LEU B C 1
ATOM 1384 O O . LEU B 1 39 ? 0.693 15.219 4.812 1 98.81 39 LEU B O 1
ATOM 1388 N N . PRO B 1 40 ? -0.366 15.211 6.809 1 98.75 40 PRO B N 1
ATOM 1389 C CA . PRO B 1 40 ? 0.905 14.875 7.453 1 98.75 40 PRO B CA 1
ATOM 1390 C C . PRO B 1 40 ? 1.44 13.508 7.031 1 98.75 40 PRO B C 1
ATOM 1392 O O . PRO B 1 40 ? 0.661 12.609 6.715 1 98.75 40 PRO B O 1
ATOM 1395 N N . GLY B 1 41 ? 2.676 13.367 7.016 1 98.5 41 GLY B N 1
ATOM 1396 C CA . GLY B 1 41 ? 3.277 12.109 6.602 1 98.5 41 GLY B CA 1
ATOM 1397 C C . GLY B 1 41 ? 4.75 12.242 6.254 1 98.5 41 GLY B C 1
ATOM 1398 O O . GLY B 1 41 ? 5.355 13.289 6.473 1 98.5 41 GLY B O 1
ATOM 1399 N N . GLY B 1 42 ? 5.355 11.188 5.762 1 98 42 GLY B N 1
ATOM 1400 C CA . GLY B 1 42 ? 6.762 11.117 5.402 1 98 42 GLY B CA 1
ATOM 1401 C C . GLY B 1 42 ? 7.188 9.742 4.918 1 98 42 GLY B C 1
ATOM 1402 O O . GLY B 1 42 ? 6.348 8.867 4.703 1 98 42 GLY B O 1
ATOM 1403 N N . HIS B 1 43 ? 8.406 9.602 4.754 1 98.06 43 HIS B N 1
ATOM 1404 C CA . HIS B 1 43 ? 8.945 8.336 4.254 1 98.06 43 HIS B CA 1
ATOM 1405 C C . HIS B 1 43 ? 8.844 7.242 5.312 1 98.06 43 HIS B C 1
ATOM 1407 O O . HIS B 1 43 ? 9.102 7.488 6.492 1 98.06 43 HIS B O 1
ATOM 1413 N N . LEU B 1 44 ? 8.516 6.031 4.859 1 98.38 44 LEU B N 1
ATOM 1414 C CA . LEU B 1 44 ? 8.602 4.848 5.707 1 98.38 44 LEU B CA 1
ATOM 1415 C C . LEU B 1 44 ? 10.055 4.441 5.926 1 98.38 44 LEU B C 1
ATOM 1417 O O . LEU B 1 44 ? 10.797 4.227 4.965 1 98.38 44 LEU B O 1
ATOM 1421 N N . GLU B 1 45 ? 10.477 4.395 7.164 1 97.38 45 GLU B N 1
ATOM 1422 C CA . GLU B 1 45 ? 11.844 3.984 7.477 1 97.38 45 GLU B CA 1
ATOM 1423 C C . GLU B 1 45 ? 11.953 2.465 7.574 1 97.38 45 GLU B C 1
ATOM 1425 O O . GLU B 1 45 ? 10.977 1.786 7.898 1 97.38 45 GLU B O 1
ATOM 1430 N N . HIS B 1 46 ? 13.102 2.029 7.32 1 97.19 46 HIS B N 1
ATOM 1431 C CA . HIS B 1 46 ? 13.344 0.593 7.379 1 97.19 46 HIS B CA 1
ATOM 1432 C C . HIS B 1 46 ? 12.977 0.028 8.75 1 97.19 46 HIS B C 1
ATOM 1434 O O . HIS B 1 46 ? 13.359 0.586 9.781 1 97.19 46 HIS B O 1
ATOM 1440 N N . GLY B 1 47 ? 12.211 -1.095 8.75 1 97.19 47 GLY B N 1
ATOM 1441 C CA . GLY B 1 47 ? 11.875 -1.803 9.977 1 97.19 47 GLY B CA 1
ATOM 1442 C C . GLY B 1 47 ? 10.625 -1.268 10.648 1 97.19 47 GLY B C 1
ATOM 1443 O O . GLY B 1 47 ? 10.102 -1.885 11.578 1 97.19 47 GLY B O 1
ATOM 1444 N N . GLU B 1 48 ? 10.07 -0.157 10.164 1 97.44 48 GLU B N 1
ATOM 1445 C CA . GLU B 1 48 ? 8.891 0.469 10.75 1 97.44 48 GLU B CA 1
ATOM 1446 C C . GLU B 1 48 ? 7.609 -0.163 10.211 1 97.44 48 GLU B C 1
ATOM 1448 O O . GLU B 1 48 ? 7.535 -0.522 9.031 1 97.44 48 GLU B O 1
ATOM 1453 N N . SER B 1 49 ? 6.629 -0.323 11.117 1 98.19 49 SER B N 1
ATOM 1454 C CA . SER B 1 49 ? 5.281 -0.601 10.633 1 98.19 49 SER B CA 1
ATOM 1455 C C . SER B 1 49 ? 4.621 0.659 10.078 1 98.19 49 SER B C 1
ATOM 1457 O O . SER B 1 49 ? 5.113 1.769 10.297 1 98.19 49 SER B O 1
ATOM 1459 N N . PHE B 1 50 ? 3.547 0.508 9.344 1 98.75 50 PHE B N 1
ATOM 1460 C CA . PHE B 1 50 ? 2.777 1.657 8.875 1 98.75 50 PHE B CA 1
ATOM 1461 C C . PHE B 1 50 ? 2.348 2.529 10.055 1 98.75 50 PHE B C 1
ATOM 1463 O O . PHE B 1 50 ? 2.457 3.756 9.992 1 98.75 50 PHE B O 1
ATOM 1470 N N . GLU B 1 51 ? 1.896 1.861 11.102 1 98.62 51 GLU B N 1
ATOM 1471 C CA . GLU B 1 51 ? 1.366 2.537 12.281 1 98.62 51 GLU B CA 1
ATOM 1472 C C . GLU B 1 51 ? 2.455 3.328 13 1 98.62 51 GLU B C 1
ATOM 1474 O O . GLU B 1 51 ? 2.229 4.465 13.422 1 98.62 51 GLU B O 1
ATOM 1479 N N . GLU B 1 52 ? 3.602 2.721 13.172 1 98.31 52 GLU B N 1
ATOM 1480 C CA . GLU B 1 52 ? 4.73 3.396 13.805 1 98.31 52 GLU B CA 1
ATOM 1481 C C . GLU B 1 52 ? 5.148 4.633 13.016 1 98.31 52 GLU B C 1
ATOM 1483 O O . GLU B 1 52 ? 5.418 5.688 13.602 1 98.31 52 GLU B O 1
ATOM 1488 N N . CYS B 1 53 ? 5.246 4.508 11.703 1 98.62 53 CYS B N 1
ATOM 1489 C CA . CYS B 1 53 ? 5.602 5.637 10.852 1 98.62 53 CYS B CA 1
ATOM 1490 C C . CYS B 1 53 ? 4.566 6.75 10.969 1 98.62 53 CYS B C 1
ATOM 1492 O O . CYS B 1 53 ? 4.922 7.922 11.109 1 98.62 53 CYS B O 1
ATOM 1494 N N . ALA B 1 54 ? 3.258 6.367 10.914 1 98.88 54 ALA B N 1
ATOM 1495 C CA . ALA B 1 54 ? 2.178 7.344 11.039 1 98.88 54 ALA B CA 1
ATOM 1496 C C . ALA B 1 54 ? 2.289 8.125 12.344 1 98.88 54 ALA B C 1
ATOM 1498 O O . ALA B 1 54 ? 2.248 9.359 12.344 1 98.88 54 ALA B O 1
ATOM 1499 N N . ALA B 1 55 ? 2.463 7.379 13.414 1 98.69 55 ALA B N 1
ATOM 1500 C CA . ALA B 1 55 ? 2.561 8.008 14.727 1 98.69 55 ALA B CA 1
ATOM 1501 C C . ALA B 1 55 ? 3.766 8.938 14.805 1 98.69 55 ALA B C 1
ATOM 1503 O O . ALA B 1 55 ? 3.662 10.062 15.305 1 98.69 55 ALA B O 1
ATOM 1504 N N . ARG B 1 56 ? 4.926 8.469 14.328 1 98.62 56 ARG B N 1
ATOM 1505 C CA . ARG B 1 56 ? 6.148 9.258 14.359 1 98.62 56 ARG B CA 1
ATOM 1506 C C . ARG B 1 56 ? 5.992 10.539 13.539 1 98.62 56 ARG B C 1
ATOM 1508 O O . ARG B 1 56 ? 6.277 11.633 14.031 1 98.62 56 ARG B O 1
ATOM 1515 N N . GLU B 1 57 ? 5.52 10.461 12.312 1 98.69 57 GLU B N 1
ATOM 1516 C CA . GLU B 1 57 ? 5.422 11.602 11.406 1 98.69 57 GLU B CA 1
ATOM 1517 C C . GLU B 1 57 ? 4.43 12.633 11.922 1 98.69 57 GLU B C 1
ATOM 1519 O O . GLU B 1 57 ? 4.672 13.844 11.82 1 98.69 57 GLU B O 1
ATOM 1524 N N . VAL B 1 58 ? 3.262 12.227 12.453 1 98.88 58 VAL B N 1
ATOM 1525 C CA . VAL B 1 58 ? 2.244 13.156 12.93 1 98.88 58 VAL B CA 1
ATOM 1526 C C . VAL B 1 58 ? 2.746 13.875 14.18 1 98.88 58 VAL B C 1
ATOM 1528 O O . VAL B 1 58 ? 2.516 15.078 14.352 1 98.88 58 VAL B O 1
ATOM 1531 N N . LEU B 1 59 ? 3.441 13.102 15.008 1 98.75 59 LEU B N 1
ATOM 1532 C CA . LEU B 1 59 ? 4.035 13.734 16.172 1 98.75 59 LEU B CA 1
ATOM 1533 C C . LEU B 1 59 ? 5.078 14.766 15.766 1 98.75 59 LEU B C 1
ATOM 1535 O O . LEU B 1 59 ? 5.082 15.891 16.266 1 98.75 59 LEU B O 1
ATOM 1539 N N . GLU B 1 60 ? 5.949 14.422 14.859 1 98.69 60 GLU B N 1
ATOM 1540 C CA . GLU B 1 60 ? 7.031 15.289 14.391 1 98.69 60 GLU B CA 1
ATOM 1541 C C . GLU B 1 60 ? 6.484 16.531 13.688 1 98.69 60 GLU B C 1
ATOM 1543 O O . GLU B 1 60 ? 7.016 17.625 13.852 1 98.69 60 GLU B O 1
ATOM 1548 N N . GLU B 1 61 ? 5.438 16.422 12.938 1 98.62 61 GLU B N 1
ATOM 1549 C CA . GLU B 1 61 ? 5.004 17.5 12.047 1 98.62 61 GLU B CA 1
ATOM 1550 C C . GLU B 1 61 ? 3.885 18.312 12.68 1 98.62 61 GLU B C 1
ATOM 1552 O O . GLU B 1 61 ? 3.766 19.516 12.422 1 98.62 61 GLU B O 1
ATOM 1557 N N . ALA B 1 62 ? 2.977 17.703 13.508 1 98.75 62 ALA B N 1
ATOM 1558 C CA . ALA B 1 62 ? 1.766 18.391 13.953 1 98.75 62 ALA B CA 1
ATOM 1559 C C . ALA B 1 62 ? 1.632 18.328 15.477 1 98.75 62 ALA B C 1
ATOM 1561 O O . ALA B 1 62 ? 0.667 18.844 16.047 1 98.75 62 ALA B O 1
ATOM 1562 N N . GLY B 1 63 ? 2.537 17.578 16.172 1 98.69 63 GLY B N 1
ATOM 1563 C CA . GLY B 1 63 ? 2.553 17.516 17.625 1 98.69 63 GLY B CA 1
ATOM 1564 C C . GLY B 1 63 ? 1.396 16.734 18.203 1 98.69 63 GLY B C 1
ATOM 1565 O O . GLY B 1 63 ? 0.997 16.953 19.344 1 98.69 63 GLY B O 1
ATOM 1566 N N . LEU B 1 64 ? 0.803 15.883 17.438 1 98.69 64 LEU B N 1
ATOM 1567 C CA . LEU B 1 64 ? -0.354 15.109 17.891 1 98.69 64 LEU B CA 1
ATOM 1568 C C . LEU B 1 64 ? 0.022 13.656 18.125 1 98.69 64 LEU B C 1
ATOM 1570 O O . LEU B 1 64 ? 0.822 13.086 17.391 1 98.69 64 LEU B O 1
ATOM 1574 N N . GLN B 1 65 ? -0.614 13.078 19.109 1 97.81 65 GLN B N 1
ATOM 1575 C CA . GLN B 1 65 ? -0.497 11.641 19.375 1 97.81 65 GLN B CA 1
ATOM 1576 C C . GLN B 1 65 ? -1.694 10.883 18.812 1 97.81 65 GLN B C 1
ATOM 1578 O O . GLN B 1 65 ? -2.844 11.258 19.062 1 97.81 65 GLN B O 1
ATOM 1583 N N . LEU B 1 66 ? -1.424 9.875 18.078 1 97.5 66 LEU B N 1
ATOM 1584 C CA . LEU B 1 66 ? -2.484 9.109 17.438 1 97.5 66 LEU B CA 1
ATOM 1585 C C . LEU B 1 66 ? -2.941 7.957 18.328 1 97.5 66 LEU B C 1
ATOM 1587 O O . LEU B 1 66 ? -2.125 7.34 19.016 1 97.5 66 LEU B O 1
ATOM 1591 N N . ALA B 1 67 ? -4.215 7.773 18.219 1 88.88 67 ALA B N 1
ATOM 1592 C CA . ALA B 1 67 ? -4.797 6.602 18.859 1 88.88 67 ALA B CA 1
ATOM 1593 C C . ALA B 1 67 ? -5.062 5.488 17.844 1 88.88 67 ALA B C 1
ATOM 1595 O O . ALA B 1 67 ? -5.773 5.699 16.859 1 88.88 67 ALA B O 1
ATOM 1596 N N . ALA B 1 68 ? -4.449 4.289 17.953 1 93.06 68 ALA B N 1
ATOM 1597 C CA . ALA B 1 68 ? -4.754 3.057 17.234 1 93.06 68 ALA B CA 1
ATOM 1598 C C . ALA B 1 68 ? -4.707 3.273 15.719 1 93.06 68 ALA B C 1
ATOM 1600 O O . ALA B 1 68 ? -5.695 3.047 15.016 1 93.06 68 ALA B O 1
ATOM 1601 N N . PRO B 1 69 ? -3.666 3.842 15.109 1 98.06 69 PRO B N 1
ATOM 1602 C CA . PRO B 1 69 ? -3.568 3.982 13.656 1 98.06 69 PRO B CA 1
ATOM 1603 C C . PRO B 1 69 ? -3.797 2.666 12.922 1 98.06 69 PRO B C 1
ATOM 1605 O O . PRO B 1 69 ? -3.424 1.602 13.422 1 98.06 69 PRO B O 1
ATOM 1608 N N . GLN B 1 70 ? -4.469 2.738 11.781 1 97.75 70 GLN B N 1
ATOM 1609 C CA . GLN B 1 70 ? -4.754 1.55 10.984 1 97.75 70 GLN B CA 1
ATOM 1610 C C . GLN B 1 70 ? -4.559 1.823 9.492 1 97.75 70 GLN B C 1
ATOM 1612 O O . GLN B 1 70 ? -4.812 2.934 9.023 1 97.75 70 GLN B O 1
ATOM 1617 N N . PHE B 1 71 ? -4.234 0.824 8.82 1 98.75 71 PHE B N 1
ATOM 1618 C CA . PHE B 1 71 ? -4.121 0.918 7.371 1 98.75 71 PHE B CA 1
ATOM 1619 C C . PHE B 1 71 ? -5.441 1.358 6.75 1 98.75 71 PHE B C 1
ATOM 1621 O O . PHE B 1 71 ? -6.508 0.898 7.16 1 98.75 71 PHE B O 1
ATOM 1628 N N . ALA B 1 72 ? -5.336 2.254 5.793 1 98.56 72 ALA B N 1
ATOM 1629 C CA . ALA B 1 72 ? -6.531 2.746 5.117 1 98.56 72 ALA B CA 1
ATOM 1630 C C . ALA B 1 72 ? -6.523 2.365 3.639 1 98.56 72 ALA B C 1
ATOM 1632 O O . ALA B 1 72 ? -7.441 1.694 3.16 1 98.56 72 ALA B O 1
ATOM 1633 N N . TYR B 1 73 ? -5.531 2.752 2.889 1 98.75 73 TYR B N 1
ATOM 1634 C CA . TYR B 1 73 ? -5.457 2.607 1.439 1 98.75 73 TYR B CA 1
ATOM 1635 C C . TYR B 1 73 ? -4.035 2.822 0.939 1 98.75 73 TYR B C 1
ATOM 1637 O O . TYR B 1 73 ? -3.145 3.18 1.715 1 98.75 73 TYR B O 1
ATOM 1645 N N . ALA B 1 74 ? -3.75 2.553 -0.315 1 98.94 74 ALA B N 1
ATOM 1646 C CA . ALA B 1 74 ? -2.469 2.889 -0.93 1 98.94 74 ALA B CA 1
ATOM 1647 C C . ALA B 1 74 ? -2.652 3.32 -2.383 1 98.94 74 ALA B C 1
ATOM 1649 O O . ALA B 1 74 ? -3.562 2.846 -3.066 1 98.94 74 ALA B O 1
ATOM 1650 N N . VAL B 1 75 ? -1.816 4.227 -2.785 1 98.88 75 VAL B N 1
ATOM 1651 C CA . VAL B 1 75 ? -1.864 4.684 -4.168 1 98.88 75 VAL B CA 1
ATOM 1652 C C . VAL B 1 75 ? -0.462 4.652 -4.773 1 98.88 75 VAL B C 1
ATOM 1654 O O . VAL B 1 75 ? 0.533 4.609 -4.047 1 98.88 75 VAL B O 1
ATOM 1657 N N . ASN B 1 76 ? -0.401 4.59 -6.051 1 98.75 76 ASN B N 1
ATOM 1658 C CA . ASN B 1 76 ? 0.79 4.637 -6.895 1 98.75 76 ASN B CA 1
ATOM 1659 C C . ASN B 1 76 ? 0.948 5.996 -7.57 1 98.75 76 ASN B C 1
ATOM 1661 O O . ASN B 1 76 ? 0.065 6.43 -8.312 1 98.75 76 ASN B O 1
ATOM 1665 N N . SER B 1 77 ? 2.096 6.656 -7.352 1 98.06 77 SER B N 1
ATOM 1666 C CA . SER B 1 77 ? 2.295 7.984 -7.926 1 98.06 77 SER B CA 1
ATOM 1667 C C . SER B 1 77 ? 3.639 8.078 -8.641 1 98.06 77 SER B C 1
ATOM 1669 O O . SER B 1 77 ? 4.691 7.891 -8.031 1 98.06 77 SER B O 1
ATOM 1671 N N . VAL B 1 78 ? 3.611 8.391 -9.883 1 96.88 78 VAL B N 1
ATOM 1672 C CA . VAL B 1 78 ? 4.797 8.773 -10.641 1 96.88 78 VAL B CA 1
ATOM 1673 C C . VAL B 1 78 ? 4.758 10.273 -10.93 1 96.88 78 VAL B C 1
ATOM 1675 O O . VAL B 1 78 ? 3.926 10.742 -11.711 1 96.88 78 VAL B O 1
ATOM 1678 N N . PHE B 1 79 ? 5.668 10.977 -10.344 1 95.06 79 PHE B N 1
ATOM 1679 C CA . PHE B 1 79 ? 5.707 12.43 -10.469 1 95.06 79 PHE B CA 1
ATOM 1680 C C . PHE B 1 79 ? 6.359 12.844 -11.781 1 95.06 79 PHE B C 1
ATOM 1682 O O . PHE B 1 79 ? 7.16 12.094 -12.344 1 95.06 79 PHE B O 1
ATOM 1689 N N . PRO B 1 80 ? 6.023 14.039 -12.242 1 91.88 80 PRO B N 1
ATOM 1690 C CA . PRO B 1 80 ? 6.648 14.531 -13.477 1 91.88 80 PRO B CA 1
ATOM 1691 C C . PRO B 1 80 ? 8.172 14.539 -13.398 1 91.88 80 PRO B C 1
ATOM 1693 O O . PRO B 1 80 ? 8.844 14.383 -14.422 1 91.88 80 PRO B O 1
ATOM 1696 N N . SER B 1 81 ? 8.773 14.695 -12.266 1 90.75 81 SER B N 1
ATOM 1697 C CA . SER B 1 81 ? 10.219 14.695 -12.055 1 90.75 81 SER B CA 1
ATOM 1698 C C . SER B 1 81 ? 10.82 13.32 -12.32 1 90.75 81 SER B C 1
ATOM 1700 O O . SER B 1 81 ? 12.039 13.18 -12.445 1 90.75 81 SER B O 1
ATOM 1702 N N . GLY B 1 82 ? 9.891 12.328 -12.336 1 92.69 82 GLY B N 1
ATOM 1703 C CA . GLY B 1 82 ? 10.367 10.969 -12.523 1 92.69 82 GLY B CA 1
ATOM 1704 C C . GLY B 1 82 ? 10.375 10.156 -11.242 1 92.69 82 GLY B C 1
ATOM 1705 O O . GLY B 1 82 ? 10.547 8.938 -11.281 1 92.69 82 GLY B O 1
ATOM 1706 N N . ALA B 1 83 ? 10.188 10.859 -10.133 1 94.88 83 ALA B N 1
ATOM 1707 C CA . ALA B 1 83 ? 10.141 10.148 -8.867 1 94.88 83 ALA B CA 1
ATOM 1708 C C . ALA B 1 83 ? 8.922 9.227 -8.797 1 94.88 83 ALA B C 1
ATOM 1710 O O . ALA B 1 83 ? 7.832 9.602 -9.242 1 94.88 83 ALA B O 1
ATOM 1711 N N . HIS B 1 84 ? 9.062 8.055 -8.266 1 97.56 84 HIS B N 1
ATOM 1712 C CA . HIS B 1 84 ? 7.996 7.066 -8.125 1 97.56 84 HIS B CA 1
ATOM 1713 C C . HIS B 1 84 ? 7.77 6.715 -6.656 1 97.56 84 HIS B C 1
ATOM 1715 O O . HIS B 1 84 ? 8.688 6.258 -5.973 1 97.56 84 HIS B O 1
ATOM 1721 N N . TYR B 1 85 ? 6.52 6.961 -6.211 1 97.94 85 TYR B N 1
ATOM 1722 C CA . TYR B 1 85 ? 6.172 6.684 -4.82 1 97.94 85 TYR B CA 1
ATOM 1723 C C . TYR B 1 85 ? 4.965 5.758 -4.734 1 97.94 85 TYR B C 1
ATOM 1725 O O . TYR B 1 85 ? 3.998 5.918 -5.484 1 97.94 85 TYR B O 1
ATOM 1733 N N . VAL B 1 86 ? 5.082 4.789 -3.904 1 98.81 86 VAL B N 1
ATOM 1734 C CA . VAL B 1 86 ? 3.904 4.16 -3.318 1 98.81 86 VAL B CA 1
ATOM 1735 C C . VAL B 1 86 ? 3.568 4.832 -1.988 1 98.81 86 VAL B C 1
ATOM 1737 O O . VAL B 1 86 ? 4.379 4.824 -1.06 1 98.81 86 VAL B O 1
ATOM 1740 N N . THR B 1 87 ? 2.414 5.465 -1.92 1 98.88 87 THR B N 1
ATOM 1741 C CA . THR B 1 87 ? 1.989 6.109 -0.683 1 98.88 87 THR B CA 1
ATOM 1742 C C . THR B 1 87 ? 0.94 5.266 0.035 1 98.88 87 THR B C 1
ATOM 1744 O O . THR B 1 87 ? -0.125 4.984 -0.52 1 98.88 87 THR B O 1
ATOM 1747 N N . VAL B 1 88 ? 1.293 4.844 1.2 1 98.94 88 VAL B N 1
ATOM 1748 C CA . VAL B 1 88 ? 0.37 4.141 2.084 1 98.94 88 VAL B CA 1
ATOM 1749 C C . VAL B 1 88 ? -0.353 5.141 2.982 1 98.94 88 VAL B C 1
ATOM 1751 O O . VAL B 1 88 ? 0.282 5.988 3.615 1 98.94 88 VAL B O 1
ATOM 1754 N N . PHE B 1 89 ? -1.669 5.074 2.992 1 98.94 89 PHE B N 1
ATOM 1755 C CA . PHE B 1 89 ? -2.451 5.938 3.869 1 98.94 89 PHE B CA 1
ATOM 1756 C C . PHE B 1 89 ? -2.867 5.191 5.133 1 98.94 89 PHE B C 1
ATOM 1758 O O . PHE B 1 89 ? -3.338 4.055 5.062 1 98.94 89 PHE B O 1
ATOM 1765 N N . VAL B 1 90 ? -2.66 5.789 6.203 1 98.88 90 VAL B N 1
ATOM 1766 C CA . VAL B 1 90 ? -3.045 5.312 7.527 1 98.88 90 VAL B CA 1
ATOM 1767 C C . VAL B 1 90 ? -4.086 6.25 8.133 1 98.88 90 VAL B C 1
ATOM 1769 O O . VAL B 1 90 ? -3.967 7.473 8.031 1 98.88 90 VAL B O 1
ATOM 1772 N N . ARG B 1 91 ? -5.051 5.723 8.75 1 98.62 91 ARG B N 1
ATOM 1773 C CA . ARG B 1 91 ? -6.09 6.523 9.383 1 98.62 91 ARG B CA 1
ATOM 1774 C C . ARG B 1 91 ? -5.996 6.441 10.906 1 98.62 91 ARG B C 1
ATOM 1776 O O . ARG B 1 91 ? -5.699 5.379 11.453 1 98.62 91 ARG B O 1
ATOM 1783 N N . ALA B 1 92 ? -6.258 7.473 11.516 1 98.56 92 ALA B N 1
ATOM 1784 C CA . ALA B 1 92 ? -6.309 7.52 12.969 1 98.56 92 ALA B CA 1
ATOM 1785 C C . ALA B 1 92 ? -7.199 8.656 13.453 1 98.56 92 ALA B C 1
ATOM 1787 O O . ALA B 1 92 ? -7.578 9.531 12.672 1 98.56 92 ALA B O 1
ATOM 1788 N N . GLU B 1 93 ? -7.512 8.578 14.734 1 97.75 93 GLU B N 1
ATOM 1789 C CA . GLU B 1 93 ? -8.305 9.625 15.367 1 97.75 93 GLU B CA 1
ATOM 1790 C C . GLU B 1 93 ? -7.523 10.305 16.5 1 97.75 93 GLU B C 1
ATOM 1792 O O . GLU B 1 93 ? -6.59 9.719 17.047 1 97.75 93 GLU B O 1
ATOM 1797 N N . VAL B 1 94 ? -7.891 11.531 16.75 1 98.44 94 VAL B N 1
ATOM 1798 C CA . VAL B 1 94 ? -7.406 12.273 17.906 1 98.44 94 VAL B CA 1
ATOM 1799 C C . VAL B 1 94 ? -8.594 12.844 18.688 1 98.44 94 VAL B C 1
ATOM 1801 O O . VAL B 1 94 ? -9.688 12.992 18.141 1 98.44 94 VAL B O 1
ATOM 1804 N N . PRO B 1 95 ? -8.344 13.117 19.953 1 97.56 95 PRO B N 1
ATOM 1805 C CA . PRO B 1 95 ? -9.43 13.703 20.75 1 97.56 95 PRO B CA 1
ATOM 1806 C C . PRO B 1 95 ? -9.984 14.992 20.141 1 97.56 95 PRO B C 1
ATOM 1808 O O . PRO B 1 95 ? -9.242 15.727 19.484 1 97.56 95 PRO B O 1
ATOM 1811 N N . ALA B 1 96 ? -11.227 15.258 20.469 1 95.5 96 ALA B N 1
ATOM 1812 C CA . ALA B 1 96 ? -11.938 16.391 19.891 1 95.5 96 ALA B CA 1
ATOM 1813 C C . ALA B 1 96 ? -11.258 17.719 20.25 1 95.5 96 ALA B C 1
ATOM 1815 O O . ALA B 1 96 ? -11.328 18.688 19.484 1 95.5 96 ALA B O 1
ATOM 1816 N N . ASP B 1 97 ? -10.602 17.734 21.312 1 95.88 97 ASP B N 1
ATOM 1817 C CA . ASP B 1 97 ? -10.008 18.984 21.781 1 95.88 97 ASP B CA 1
ATOM 1818 C C . ASP B 1 97 ? -8.531 19.062 21.391 1 95.88 97 ASP B C 1
ATOM 1820 O O . ASP B 1 97 ? -7.824 19.984 21.828 1 95.88 97 ASP B O 1
A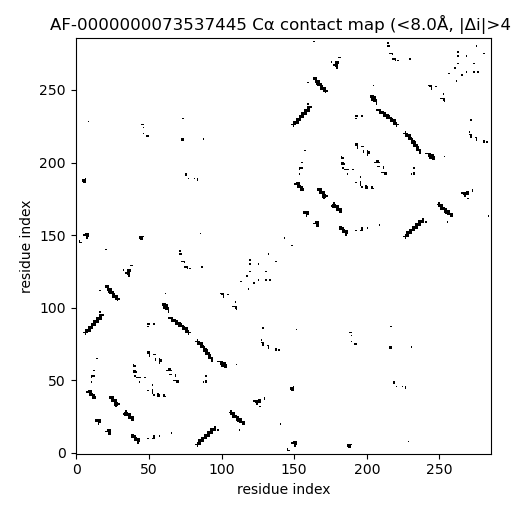TOM 1824 N N . ALA B 1 98 ? -8.039 18.125 20.609 1 96.12 98 ALA B N 1
ATOM 1825 C CA . ALA B 1 98 ? -6.645 18.125 20.172 1 96.12 98 ALA B CA 1
ATOM 1826 C C . ALA B 1 98 ? -6.336 19.375 19.344 1 96.12 98 ALA B C 1
ATOM 1828 O O . ALA B 1 98 ? -7.148 19.797 18.516 1 96.12 98 ALA B O 1
ATOM 1829 N N . GLN B 1 99 ? -5.211 19.984 19.578 1 96.88 99 GLN B N 1
ATOM 1830 C CA . GLN B 1 99 ? -4.762 21.172 18.859 1 96.88 99 GLN B CA 1
ATOM 1831 C C . GLN B 1 99 ? -3.469 20.891 18.094 1 96.88 99 GLN B C 1
ATOM 1833 O O . GLN B 1 99 ? -2.398 20.781 18.703 1 96.88 99 GLN B O 1
ATOM 1838 N N . PRO B 1 100 ? -3.607 20.812 16.812 1 98.38 100 PRO B N 1
ATOM 1839 C CA . PRO B 1 100 ? -2.371 20.594 16.062 1 98.38 100 PRO B CA 1
ATOM 1840 C C . PRO B 1 100 ? -1.409 21.766 16.141 1 98.38 100 PRO B C 1
ATOM 1842 O O . PRO B 1 100 ? -1.845 22.922 16.203 1 98.38 100 PRO B O 1
ATOM 1845 N N . LEU B 1 101 ? -0.147 21.5 16.172 1 98.44 101 LEU B N 1
ATOM 1846 C CA . LEU B 1 101 ? 0.928 22.484 16.094 1 98.44 101 LEU B CA 1
ATOM 1847 C C . LEU B 1 101 ? 1.654 22.406 14.758 1 98.44 101 LEU B C 1
ATOM 1849 O O . LEU B 1 101 ? 1.796 21.328 14.188 1 98.44 101 LEU B O 1
ATOM 1853 N N . ASN B 1 102 ? 2.055 23.531 14.234 1 98.31 102 ASN B N 1
ATOM 1854 C CA . ASN B 1 102 ? 2.961 23.516 13.086 1 98.31 102 ASN B CA 1
ATOM 1855 C C . ASN B 1 102 ? 4.414 23.344 13.523 1 98.31 102 ASN B C 1
ATOM 1857 O O . ASN B 1 102 ? 5.156 24.328 13.617 1 98.31 102 ASN B O 1
ATOM 1861 N N . CYS B 1 103 ? 4.852 22.125 13.641 1 98.44 103 CYS B N 1
ATOM 1862 C CA . CYS B 1 103 ? 6.152 21.828 14.227 1 98.44 103 CYS B CA 1
ATOM 1863 C C . CYS B 1 103 ? 7.266 22.031 13.203 1 98.44 103 CYS B C 1
ATOM 1865 O O . CYS B 1 103 ? 8.445 22.047 13.562 1 98.44 103 CYS B O 1
ATOM 1867 N N . GLU B 1 104 ? 6.934 22.156 11.922 1 97.38 104 GLU B N 1
ATOM 1868 C CA . GLU B 1 104 ? 7.895 22.406 10.859 1 97.38 104 GLU B CA 1
ATOM 1869 C C . GLU B 1 104 ? 7.445 23.578 9.969 1 97.38 104 GLU B C 1
ATOM 1871 O O . GLU B 1 104 ? 7.191 23.391 8.781 1 97.38 104 GLU B O 1
ATOM 1876 N N . PRO B 1 105 ? 7.469 24.781 10.477 1 96.5 105 PRO B N 1
ATOM 1877 C CA . PRO B 1 105 ? 6.945 25.938 9.75 1 96.5 105 PRO B CA 1
ATOM 1878 C C . PRO B 1 105 ? 7.707 26.219 8.453 1 96.5 105 PRO B C 1
ATOM 1880 O O . PRO B 1 105 ? 7.191 26.891 7.562 1 96.5 105 PRO B O 1
ATOM 1883 N N . HIS B 1 106 ? 8.859 25.703 8.305 1 95.31 106 HIS B N 1
ATOM 1884 C CA . HIS B 1 106 ? 9.641 25.906 7.086 1 95.31 106 HIS B CA 1
ATOM 1885 C C . HIS B 1 106 ? 9.211 24.938 5.988 1 95.31 106 HIS B C 1
ATOM 1887 O O . HIS B 1 106 ? 9.57 25.125 4.82 1 95.31 106 HIS B O 1
ATOM 1893 N N . LYS B 1 107 ? 8.422 23.891 6.262 1 95.75 107 LYS B N 1
ATOM 1894 C CA . LYS B 1 107 ? 7.977 22.906 5.293 1 95.75 107 LYS B CA 1
ATOM 1895 C C . LYS B 1 107 ? 6.469 22.969 5.078 1 95.75 107 LYS B C 1
ATOM 1897 O O . LYS B 1 107 ? 5.953 22.469 4.078 1 95.75 107 LYS B O 1
ATOM 1902 N N . CYS B 1 108 ? 5.793 23.562 6.074 1 96.88 108 CYS B N 1
ATOM 1903 C CA . CYS B 1 108 ? 4.332 23.562 6.074 1 96.88 108 CYS B CA 1
ATOM 1904 C C . CYS B 1 108 ? 3.787 24.906 6.535 1 96.88 108 CYS B C 1
ATOM 1906 O O . CYS B 1 108 ? 4.293 25.484 7.496 1 96.88 108 CYS B O 1
ATOM 1908 N N . GLU B 1 109 ? 2.748 25.375 5.887 1 96.75 109 GLU B N 1
ATOM 1909 C CA . GLU B 1 109 ? 2.15 26.656 6.223 1 9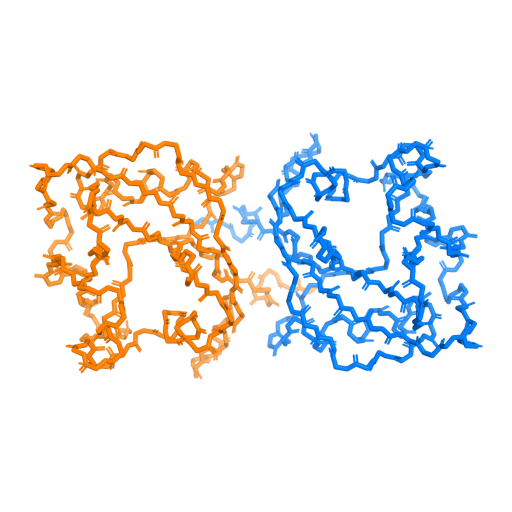6.75 109 GLU B CA 1
ATOM 1910 C C . GLU B 1 109 ? 1.315 26.562 7.496 1 96.75 109 GLU B C 1
ATOM 1912 O O . GLU B 1 109 ? 1.036 27.578 8.141 1 96.75 109 GLU B O 1
ATOM 1917 N N . GLY B 1 110 ? 0.926 25.375 7.789 1 96.88 110 GLY B N 1
ATOM 1918 C CA . GLY B 1 110 ? 0.064 25.125 8.938 1 96.88 110 GLY B CA 1
ATOM 1919 C C . GLY B 1 110 ? -0.989 24.062 8.68 1 96.88 110 GLY B C 1
ATOM 1920 O O . GLY B 1 110 ? -1.148 23.609 7.547 1 96.88 110 GLY B O 1
ATOM 1921 N N . TRP B 1 111 ? -1.679 23.734 9.742 1 98.19 111 TRP B N 1
ATOM 1922 C CA . TRP B 1 111 ? -2.654 22.641 9.688 1 98.19 111 TRP B CA 1
ATOM 1923 C C . TRP B 1 111 ? -4.066 23.172 9.922 1 98.19 111 TRP B C 1
ATOM 1925 O O . TRP B 1 111 ? -4.273 24.078 10.734 1 98.19 111 TRP B O 1
ATOM 1935 N N . GLU B 1 112 ? -4.996 22.594 9.242 1 97.62 112 GLU B N 1
ATOM 1936 C CA . GLU B 1 112 ? -6.406 22.922 9.406 1 97.62 112 GLU B CA 1
ATOM 1937 C C . GLU B 1 112 ? -7.277 21.672 9.367 1 97.62 112 GLU B C 1
ATOM 1939 O O . GLU B 1 112 ? -6.93 20.688 8.703 1 97.62 112 GLU B O 1
ATOM 1944 N N . TRP B 1 113 ? -8.312 21.766 10.141 1 98.5 113 TRP B N 1
ATOM 1945 C CA . TRP B 1 113 ? -9.336 20.734 10.07 1 98.5 113 TRP B CA 1
ATOM 1946 C C . TRP B 1 113 ? -10.344 21.031 8.961 1 98.5 113 TRP B C 1
ATOM 1948 O O . TRP B 1 113 ? -10.984 22.078 8.961 1 98.5 113 TRP B O 1
ATOM 1958 N N . VAL B 1 114 ? -10.453 20.094 8.008 1 98.62 114 VAL B N 1
ATOM 1959 C CA . VAL B 1 114 ? -11.359 20.266 6.883 1 98.62 114 VAL B CA 1
ATOM 1960 C C . VAL B 1 114 ? -12.273 19.062 6.762 1 98.62 114 VAL B C 1
ATOM 1962 O O . VAL B 1 114 ? -11.828 17.922 6.918 1 98.62 114 VAL B O 1
ATOM 1965 N N . GLU B 1 115 ? -13.578 19.312 6.527 1 98.56 115 GLU B N 1
ATOM 1966 C CA . GLU B 1 115 ? -14.461 18.188 6.238 1 98.56 115 GLU B CA 1
ATOM 1967 C C . GLU B 1 115 ? -13.922 17.344 5.082 1 98.56 115 GLU B C 1
ATOM 1969 O O . GLU B 1 115 ? -13.641 17.875 4.004 1 98.56 115 GLU B O 1
ATOM 1974 N N . TYR B 1 116 ? -13.836 16.062 5.309 1 98.62 116 TYR B N 1
ATOM 1975 C CA . TYR B 1 116 ? -13.164 15.18 4.359 1 98.62 116 TYR B CA 1
ATOM 1976 C C . TYR B 1 116 ? -13.766 15.32 2.969 1 98.62 116 TYR B C 1
ATOM 1978 O O . TYR B 1 116 ? -13.039 15.477 1.982 1 98.62 116 TYR B O 1
ATOM 1986 N N . ASP B 1 117 ? -15.047 15.289 2.896 1 97.75 117 ASP B N 1
ATOM 1987 C CA . ASP B 1 117 ? -15.742 15.297 1.61 1 97.75 117 ASP B CA 1
ATOM 1988 C C . ASP B 1 117 ? -15.594 16.656 0.923 1 97.75 117 ASP B C 1
ATOM 1990 O O . ASP B 1 117 ? -15.891 16.781 -0.266 1 97.75 117 ASP B O 1
ATOM 1994 N N . SER B 1 118 ? -15.148 17.688 1.615 1 98.25 118 SER B N 1
ATOM 1995 C CA . SER B 1 118 ? -15.016 19.016 1.052 1 98.25 118 SER B CA 1
ATOM 1996 C C . SER B 1 118 ? -13.586 19.297 0.59 1 98.25 118 SER B C 1
ATOM 1998 O O . SER B 1 118 ? -13.32 20.312 -0.049 1 98.25 118 SER B O 1
ATOM 2000 N N . ILE B 1 119 ? -12.672 18.406 0.884 1 98.56 119 ILE B N 1
ATOM 2001 C CA . ILE B 1 119 ? -11.258 18.625 0.606 1 98.56 119 ILE B CA 1
ATOM 2002 C C . ILE B 1 119 ? -11.055 18.875 -0.885 1 98.56 119 ILE B C 1
ATOM 2004 O O . ILE B 1 119 ? -10.367 19.828 -1.269 1 98.56 119 ILE B O 1
ATOM 2008 N N . PRO B 1 120 ? -11.664 18.125 -1.799 1 98.12 120 PRO B N 1
ATOM 2009 C CA . PRO B 1 120 ? -11.43 18.344 -3.229 1 98.12 120 PRO B CA 1
ATOM 2010 C C . PRO B 1 120 ? -11.781 19.75 -3.68 1 98.12 120 PRO B C 1
ATOM 2012 O O . PRO B 1 120 ? -11.117 20.312 -4.559 1 98.12 120 PRO B O 1
ATOM 2015 N N . GLU B 1 121 ? -12.727 20.281 -3.039 1 97.75 121 GLU B N 1
ATOM 2016 C CA . GLU B 1 121 ? -13.188 21.609 -3.449 1 97.75 12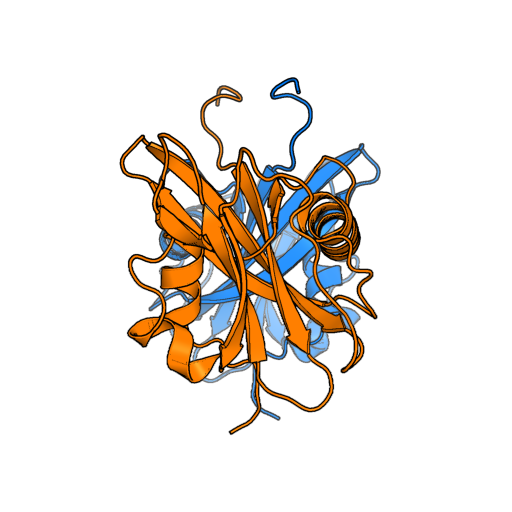1 GLU B CA 1
ATOM 2017 C C . GLU B 1 121 ? -12.477 22.703 -2.67 1 97.75 121 GLU B C 1
ATOM 2019 O O . GLU B 1 121 ? -12.133 23.75 -3.229 1 97.75 121 GLU B O 1
ATOM 2024 N N . GLN B 1 122 ? -12.188 22.516 -1.462 1 97.81 122 GLN B N 1
ATOM 2025 C CA . GLN B 1 122 ? -11.719 23.578 -0.573 1 97.81 122 GLN B CA 1
ATOM 2026 C C . GLN B 1 122 ? -10.195 23.641 -0.561 1 97.81 122 GLN B C 1
ATOM 2028 O O . GLN B 1 122 ? -9.617 24.656 -0.17 1 97.81 122 GLN B O 1
ATOM 2033 N N . CYS B 1 123 ? -9.586 22.547 -0.906 1 97.69 123 CYS B N 1
ATOM 2034 C CA . CYS B 1 123 ? -8.133 22.469 -0.799 1 97.69 123 CYS B CA 1
ATOM 2035 C C . CYS B 1 123 ? -7.496 22.266 -2.17 1 97.69 123 CYS B C 1
ATOM 2037 O O . CYS B 1 123 ? -7.262 21.125 -2.59 1 97.69 123 CYS B O 1
ATOM 2039 N N . GLN B 1 124 ? -7.211 23.375 -2.807 1 96.25 124 GLN B N 1
ATOM 2040 C CA . GLN B 1 124 ? -6.574 23.328 -4.117 1 96.25 124 GLN B CA 1
ATOM 2041 C C . GLN B 1 124 ? -5.355 24.234 -4.176 1 96.25 124 GLN B C 1
ATOM 2043 O O . GLN B 1 124 ? -5.359 25.328 -3.584 1 96.25 124 GLN B O 1
ATOM 2048 N N . PRO B 1 125 ? -4.332 23.75 -4.934 1 97.19 125 PRO B N 1
ATOM 2049 C CA . PRO B 1 125 ? -4.156 22.453 -5.582 1 97.19 125 PRO B CA 1
ATOM 2050 C C . PRO B 1 125 ? -3.811 21.344 -4.59 1 97.19 125 PRO B C 1
ATOM 2052 O O . PRO B 1 125 ? -3.299 21.625 -3.502 1 97.19 125 PRO B O 1
ATOM 2055 N N . LEU B 1 126 ? -4.039 20.109 -4.961 1 98.06 126 LEU B N 1
ATOM 2056 C CA . LEU B 1 126 ? -3.777 18.969 -4.094 1 98.06 126 LEU B CA 1
ATOM 2057 C C . LEU B 1 126 ? -2.438 18.328 -4.438 1 98.06 126 LEU B C 1
ATOM 2059 O O . LEU B 1 126 ? -2.082 18.203 -5.613 1 98.06 126 LEU B O 1
ATOM 2063 N N . PHE B 1 127 ? -1.7 17.938 -3.424 1 97.31 127 PHE B N 1
ATOM 2064 C CA . PHE B 1 127 ? -0.559 17.047 -3.625 1 97.31 127 PHE B CA 1
ATOM 2065 C C . PHE B 1 127 ? -0.995 15.742 -4.273 1 97.31 127 PHE B C 1
ATOM 2067 O O . PHE B 1 127 ? -2.045 15.195 -3.93 1 97.31 127 PHE B O 1
ATOM 2074 N N . MET B 1 128 ? -0.246 15.25 -5.145 1 97.62 128 MET B N 1
ATOM 2075 C CA . MET B 1 128 ? -0.649 14.188 -6.062 1 97.62 128 MET B CA 1
ATOM 2076 C C . MET B 1 128 ? -1.16 12.969 -5.301 1 97.62 128 MET B C 1
ATOM 2078 O O . MET B 1 128 ? -2.229 12.445 -5.613 1 97.62 128 MET B O 1
ATOM 2082 N N . PRO B 1 129 ? -0.47 12.453 -4.258 1 98.44 129 PRO B N 1
ATOM 2083 C CA . PRO B 1 129 ? -0.978 11.266 -3.564 1 98.44 129 PRO B CA 1
ATOM 2084 C C . PRO B 1 129 ? -2.348 11.492 -2.928 1 98.44 129 PRO B C 1
ATOM 2086 O O . PRO B 1 129 ? -3.199 10.602 -2.953 1 98.44 129 PRO B O 1
ATOM 2089 N N . LEU B 1 130 ? -2.523 12.641 -2.369 1 98.75 130 LEU B N 1
ATOM 2090 C CA . LEU B 1 130 ? -3.826 12.945 -1.783 1 98.75 130 LEU B CA 1
ATOM 2091 C C . LEU B 1 130 ? -4.902 13.016 -2.859 1 98.75 130 LEU B C 1
ATOM 2093 O O . LEU B 1 130 ? -6.008 12.5 -2.674 1 98.75 130 LEU B O 1
ATOM 2097 N N . ALA B 1 131 ? -4.605 13.672 -3.959 1 98.62 131 ALA B N 1
ATOM 2098 C CA . ALA B 1 131 ? -5.551 13.734 -5.07 1 98.62 131 ALA B CA 1
ATOM 2099 C C . ALA B 1 131 ? -5.957 12.336 -5.527 1 98.62 131 ALA B C 1
ATOM 2101 O O . ALA B 1 131 ? -7.137 12.07 -5.773 1 98.62 131 ALA B O 1
ATOM 2102 N N . LYS B 1 132 ? -5.023 11.469 -5.66 1 98.75 132 LYS B N 1
ATOM 2103 C CA . LYS B 1 132 ? -5.289 10.109 -6.102 1 98.75 132 LYS B CA 1
ATOM 2104 C C . LYS B 1 132 ? -6.145 9.359 -5.086 1 98.75 132 LYS B C 1
ATOM 2106 O O . LYS B 1 132 ? -7.02 8.57 -5.457 1 98.75 132 LYS B O 1
ATOM 2111 N N . LEU B 1 133 ? -5.832 9.555 -3.805 1 98.81 133 LEU B N 1
ATOM 2112 C CA . LEU B 1 133 ? -6.66 8.93 -2.775 1 98.81 133 LEU B CA 1
ATOM 2113 C C . LEU B 1 133 ? -8.117 9.359 -2.914 1 98.81 133 LEU B C 1
ATOM 2115 O O . LEU B 1 133 ? -9.023 8.523 -2.891 1 98.81 133 LEU B O 1
ATOM 2119 N N . LEU B 1 134 ? -8.297 10.648 -3.053 1 98.62 134 LEU B N 1
ATOM 2120 C CA . LEU B 1 134 ? -9.641 11.211 -3.105 1 98.62 134 LEU B CA 1
ATOM 2121 C C . LEU B 1 134 ? -10.383 10.734 -4.352 1 98.62 134 LEU B C 1
ATOM 2123 O O . LEU B 1 134 ? -11.609 10.672 -4.363 1 98.62 134 LEU B O 1
ATOM 2127 N N . ASP B 1 135 ? -9.656 10.398 -5.383 1 98 135 ASP B N 1
ATOM 2128 C CA . ASP B 1 135 ? -10.242 9.906 -6.625 1 98 135 ASP B CA 1
ATOM 2129 C C . ASP B 1 135 ? -10.43 8.391 -6.574 1 98 135 ASP B C 1
ATOM 2131 O O . ASP B 1 135 ? -11.039 7.801 -7.473 1 98 135 ASP B O 1
ATOM 2135 N N . SER B 1 136 ? -9.945 7.707 -5.602 1 97.88 136 SER B N 1
ATOM 2136 C CA . SER B 1 136 ? -10.039 6.258 -5.453 1 97.88 136 SER B CA 1
ATOM 2137 C C . SER B 1 136 ? -11.383 5.848 -4.867 1 97.88 136 SER B C 1
ATOM 2139 O O . SER B 1 136 ? -12.195 6.699 -4.504 1 97.88 136 SER B O 1
ATOM 2141 N N . PRO B 1 137 ? -11.641 4.516 -4.703 1 95.75 137 PRO B N 1
ATOM 2142 C CA . PRO B 1 137 ? -12.891 4.047 -4.098 1 95.75 137 PRO B CA 1
ATOM 2143 C C . PRO B 1 137 ? -12.875 4.117 -2.572 1 95.75 137 PRO B C 1
ATOM 2145 O O . PRO B 1 137 ? -13.867 3.777 -1.921 1 95.75 137 PRO B O 1
ATOM 2148 N N . TYR B 1 138 ? -11.812 4.516 -2 1 97 138 TYR B N 1
ATOM 2149 C CA . TYR B 1 138 ? -11.727 4.574 -0.546 1 97 138 TYR B CA 1
ATOM 2150 C C . TYR B 1 138 ? -12.758 5.543 0.023 1 97 138 TYR B C 1
ATOM 2152 O O . TYR B 1 138 ? -12.875 6.68 -0.44 1 97 138 TYR B O 1
ATOM 2160 N N . ARG B 1 139 ? -13.469 5.09 0.968 1 96.12 139 ARG B N 1
ATOM 2161 C CA . ARG B 1 139 ? -14.438 5.895 1.712 1 96.12 139 ARG B CA 1
ATOM 2162 C C . ARG B 1 139 ? -14.258 5.707 3.215 1 96.12 139 ARG B C 1
ATOM 2164 O O . ARG B 1 139 ? -14.617 4.664 3.766 1 96.12 139 ARG B O 1
ATOM 2171 N N . PRO B 1 140 ? -13.812 6.73 3.871 1 96.19 140 PRO B N 1
ATOM 2172 C CA . PRO B 1 140 ? -13.492 6.578 5.289 1 96.19 140 PRO B CA 1
ATOM 2173 C C . PRO B 1 140 ? -14.727 6.422 6.168 1 96.19 140 PRO B C 1
ATOM 2175 O O . PRO B 1 140 ? -14.633 5.973 7.309 1 96.19 140 PRO B O 1
ATOM 2178 N N . PHE B 1 141 ? -15.82 6.848 5.719 1 93.94 141 PHE B N 1
ATOM 2179 C CA . PHE B 1 141 ? -17.047 6.773 6.512 1 93.94 141 PHE B CA 1
ATOM 2180 C C . PHE B 1 141 ? -18.125 6.004 5.766 1 93.94 141 PHE B C 1
ATOM 2182 O O . PHE B 1 141 ? -18.297 6.18 4.559 1 93.94 141 PHE B O 1
ATOM 2189 N N . PRO B 1 142 ? -18.641 4.891 6.527 1 78.12 142 PRO B N 1
ATOM 2190 C CA . PRO B 1 142 ? -19.734 4.16 5.875 1 78.12 142 PRO B CA 1
ATOM 2191 C C . PRO B 1 142 ? -20.828 5.082 5.34 1 78.12 142 PRO B C 1
ATOM 2193 O O . PRO B 1 142 ? -21.094 6.129 5.934 1 78.12 142 PRO B O 1
ATOM 2196 N N . GLN B 1 143 ? -21.312 4.863 4.09 1 64.38 143 GLN B N 1
ATOM 2197 C CA . GLN B 1 143 ? -22.484 5.578 3.605 1 64.38 143 GLN B CA 1
ATOM 2198 C C . GLN B 1 143 ? -23.75 5.066 4.273 1 64.38 143 GLN B C 1
ATOM 2200 O O . GLN B 1 143 ? -23.828 3.902 4.672 1 64.38 143 GLN B O 1
#

Secondary structure (DSSP, 8-state):
--GGGS-EEEEEEEEEETTS-EEEEEEE-STTTTT-EE-SEEEPPTT--HHHHHHHHHHHHH--PPEEEEEEEEEEEE-TTS-EEEEEEEEEEE-TT-----S-TTTEEEEEEEEGGGHHHHS-SBPHHHHHHHHSS--SS--/--GGGS-EEEEEEEEEETTS-EEEEEEE-STTTTT-EE-SEEEPPTT--HHHHHHHHHHHHH--PPEEEEEEEEEEEE-TTS-EEEEEEEEEEE-TT-----S-TTTEEEEEEEEGGGHHHHS-SBPHHHHHHHHSS--SS--

Radius of gyration: 19.77 Å; Cα contacts (8 Å, |Δi|>4): 644; chains: 2; bounding box: 44×53×41 Å